Protein AF-A0A6P3RT90-F1 (afdb_monomer)

Secondary structure (DSSP, 8-state):
-PPPPP--------SSSSHHHHHHHHHHHHHHHHHHHHTTEE-S--SGGGEEESSSSTTPPEEE---TT-EE-STT--B---S-S-GGG--HHHHTT--B-THHHHHHHHHHHHHHHHSS-SS--SSHHHHHHHHHHT-----TTTTTTS-HHHHHHHHHHT-SSTTTSPPHHHHHHSHHHHTHHHHS-----HHHHHHHHHHHHHHHHHHHHHHHHHHHHHHHHTTS-------PPP-----------

Foldseek 3Di:
DDDDDDDDDDPDDDWQPQLLVLLVQLLLVLVQLVVCVVQQKAQQADDPVQWDFPDPDPPGGTDGHDSVVMDGHDNQDWDQPAQDYDLLLAALCSLVSHTDGSLSSLSSSLQVSVCSQQVDGQFDDPDSVVSSVCRNVLPGDQDPDSNVQFFPLSVVLSCLSSPRPSVSRDHSVVSCVRCVNVVVVPGGDSGDDPNSVVSNVVNVVVVVVVVVVVVVVVVVVVVVVVPPPDDDDDDDDDDDDDDDDDDDD

Radius of gyration: 28.05 Å; Cα contacts (8 Å, |Δi|>4): 310; chains: 1; bounding box: 58×58×132 Å

Structure (mmCIF, N/CA/C/O backbone):
data_AF-A0A6P3RT90-F1
#
_entry.id   AF-A0A6P3RT90-F1
#
loop_
_atom_site.group_PDB
_atom_site.id
_atom_site.type_symbol
_atom_site.label_atom_id
_atom_site.label_alt_id
_atom_site.label_comp_id
_atom_site.label_asym_id
_atom_site.label_entity_id
_atom_site.label_seq_id
_atom_site.pdbx_PDB_ins_code
_atom_site.Cartn_x
_atom_site.Cartn_y
_atom_site.Cartn_z
_atom_site.occupancy
_atom_site.B_iso_or_equiv
_atom_site.auth_seq_id
_atom_site.auth_comp_id
_atom_site.auth_asym_id
_atom_site.auth_atom_id
_atom_site.pdbx_PDB_model_num
ATOM 1 N N . MET A 1 1 ? -7.397 -11.292 -63.690 1.00 38.41 1 MET A N 1
ATOM 2 C CA . MET A 1 1 ? -7.538 -12.000 -62.400 1.00 38.41 1 MET A CA 1
ATOM 3 C C . MET A 1 1 ? -6.328 -11.662 -61.543 1.00 38.41 1 MET A C 1
ATOM 5 O O . MET A 1 1 ? -5.226 -12.001 -61.959 1.00 38.41 1 MET A O 1
ATOM 9 N N . PRO A 1 2 ? -6.483 -10.921 -60.437 1.00 39.69 2 PRO A N 1
ATOM 10 C CA . PRO A 1 2 ? -5.374 -10.628 -59.534 1.00 39.69 2 PRO A CA 1
ATOM 11 C C . PRO A 1 2 ? -5.112 -11.834 -58.611 1.00 39.69 2 PRO A C 1
ATOM 13 O O . PRO A 1 2 ? -6.062 -12.550 -58.283 1.00 39.69 2 PRO A O 1
ATOM 16 N N . PRO A 1 3 ? -3.863 -12.095 -58.188 1.00 37.62 3 PRO A N 1
ATOM 17 C CA . PRO A 1 3 ? -3.577 -13.184 -57.267 1.00 37.62 3 PRO A CA 1
ATOM 18 C C . PRO A 1 3 ? -3.966 -12.799 -55.833 1.00 37.62 3 PRO A C 1
ATOM 20 O O . PRO A 1 3 ? -3.731 -11.679 -55.380 1.00 37.62 3 PRO A O 1
ATOM 23 N N . SER A 1 4 ? -4.560 -13.760 -55.129 1.00 38.06 4 SER A N 1
ATOM 24 C CA . SER A 1 4 ? -5.001 -13.686 -53.735 1.00 38.06 4 SER A CA 1
ATOM 25 C C . SER A 1 4 ? -3.871 -13.305 -52.760 1.00 38.06 4 SER A C 1
ATOM 27 O O . SER A 1 4 ? -2.721 -13.710 -52.964 1.00 38.06 4 SER A O 1
ATOM 29 N N . PRO A 1 5 ? -4.170 -12.586 -51.660 1.00 37.12 5 PRO A N 1
ATOM 30 C CA . PRO A 1 5 ? -3.170 -12.225 -50.666 1.00 37.12 5 PRO A CA 1
ATOM 31 C C . PRO A 1 5 ? -2.753 -13.461 -49.861 1.00 37.12 5 PRO A C 1
ATOM 33 O O . PRO A 1 5 ? -3.581 -14.172 -49.290 1.00 37.12 5 PRO A O 1
ATOM 36 N N . ARG A 1 6 ? -1.443 -13.721 -49.824 1.00 33.84 6 ARG A N 1
ATOM 37 C CA . ARG A 1 6 ? -0.834 -14.752 -48.979 1.00 33.84 6 ARG A CA 1
ATOM 38 C C . ARG A 1 6 ? -1.048 -14.384 -47.512 1.00 33.84 6 ARG A C 1
ATOM 40 O O . ARG A 1 6 ? -0.815 -13.242 -47.125 1.00 33.84 6 ARG A O 1
ATOM 47 N N . CYS A 1 7 ? -1.453 -15.368 -46.712 1.00 29.86 7 CYS A N 1
ATOM 48 C CA . CYS A 1 7 ? -1.458 -15.301 -45.256 1.00 29.86 7 CYS A CA 1
ATOM 49 C C . CYS A 1 7 ? -0.125 -14.748 -44.736 1.00 29.86 7 CYS A C 1
ATOM 51 O O . CYS A 1 7 ? 0.913 -15.399 -44.867 1.00 29.86 7 CYS A O 1
ATOM 53 N N . CYS A 1 8 ? -0.166 -13.577 -44.102 1.00 31.81 8 CYS A N 1
ATOM 54 C CA . CYS A 1 8 ? 0.903 -13.138 -43.220 1.00 31.81 8 CYS A CA 1
ATOM 55 C C . CYS A 1 8 ? 1.004 -14.120 -42.047 1.00 31.81 8 CYS A C 1
ATOM 57 O O . CYS A 1 8 ? 0.025 -14.407 -41.355 1.00 31.81 8 CYS A O 1
ATOM 59 N N . THR A 1 9 ? 2.201 -14.655 -41.851 1.00 31.80 9 THR A N 1
ATOM 60 C CA . THR A 1 9 ? 2.587 -15.470 -40.703 1.00 31.80 9 THR A CA 1
ATOM 61 C C . THR A 1 9 ? 2.505 -14.651 -39.405 1.00 31.80 9 THR A C 1
ATOM 63 O O . THR A 1 9 ? 2.760 -13.445 -39.419 1.00 31.80 9 THR A O 1
ATOM 66 N N . PRO A 1 10 ? 2.174 -15.262 -38.250 1.00 35.94 10 PRO A N 1
ATOM 67 C CA . PRO A 1 10 ? 2.141 -14.550 -36.979 1.00 35.94 10 PRO A CA 1
ATOM 68 C C . PRO A 1 10 ? 3.566 -14.389 -36.435 1.00 35.94 10 PRO A C 1
ATOM 70 O O . PRO A 1 10 ? 4.057 -15.209 -35.657 1.00 35.94 10 PRO A O 1
ATOM 73 N N . THR A 1 11 ? 4.250 -13.318 -36.829 1.00 34.12 11 THR A N 1
ATOM 74 C CA . THR A 1 11 ? 5.527 -12.927 -36.226 1.00 34.12 11 THR A CA 1
ATOM 75 C C . THR A 1 11 ? 5.300 -12.289 -34.851 1.00 34.12 11 THR A C 1
ATOM 77 O O . THR A 1 11 ? 4.917 -11.132 -34.730 1.00 34.12 11 THR A O 1
ATOM 80 N N . GLY A 1 12 ? 5.561 -13.063 -33.796 1.00 33.44 12 GLY A N 1
ATOM 81 C CA . GLY A 1 12 ? 6.418 -12.619 -32.688 1.00 33.44 12 GLY A CA 1
ATOM 82 C C . GLY A 1 12 ? 6.048 -11.355 -31.901 1.00 33.44 12 GLY A C 1
ATOM 83 O O . GLY A 1 12 ? 6.907 -10.505 -31.701 1.00 33.44 12 GLY A O 1
ATOM 84 N N . HIS A 1 13 ? 4.831 -11.233 -31.367 1.00 33.78 13 HIS A N 1
ATOM 85 C CA . HIS A 1 13 ? 4.520 -10.248 -30.314 1.00 33.78 13 HIS A CA 1
ATOM 86 C C . HIS A 1 13 ? 4.124 -10.967 -29.017 1.00 33.78 13 HIS A C 1
ATOM 88 O O . HIS A 1 13 ? 2.944 -11.131 -28.717 1.00 33.78 13 HIS A O 1
ATOM 94 N N . ARG A 1 14 ? 5.103 -11.468 -28.248 1.00 40.56 14 ARG A N 1
ATOM 95 C CA . ARG A 1 14 ? 4.843 -12.168 -26.967 1.00 40.56 14 ARG A CA 1
ATOM 96 C C . ARG A 1 14 ? 5.449 -11.528 -25.716 1.00 40.56 14 ARG A C 1
ATOM 98 O O . ARG A 1 14 ? 5.284 -12.094 -24.642 1.00 40.56 14 ARG A O 1
ATOM 105 N N . THR A 1 15 ? 6.068 -10.353 -25.789 1.00 37.72 15 THR A N 1
ATOM 106 C CA . THR A 1 15 ? 6.862 -9.840 -24.652 1.00 37.72 15 THR A CA 1
ATOM 107 C C . THR A 1 15 ? 6.411 -8.509 -24.044 1.00 37.72 15 THR A C 1
ATOM 109 O O . THR A 1 15 ? 6.906 -8.162 -22.980 1.00 37.72 15 THR A O 1
ATOM 112 N N . ASN A 1 16 ? 5.420 -7.804 -24.602 1.00 38.59 16 ASN A N 1
ATOM 113 C CA . ASN A 1 16 ? 5.170 -6.395 -24.227 1.00 38.59 16 ASN A CA 1
ATOM 114 C C . ASN A 1 16 ? 4.010 -6.152 -23.228 1.00 38.59 16 ASN A C 1
ATOM 116 O O . ASN A 1 16 ? 3.598 -5.015 -23.031 1.00 38.59 16 ASN A O 1
ATOM 120 N N . ALA A 1 17 ? 3.435 -7.187 -22.600 1.00 45.53 17 ALA A N 1
ATOM 121 C CA . ALA A 1 17 ? 2.094 -7.085 -21.991 1.00 45.53 17 ALA A CA 1
ATOM 122 C C . ALA A 1 17 ? 2.011 -7.014 -20.448 1.00 45.53 17 ALA A C 1
ATOM 124 O O . ALA A 1 17 ? 0.902 -6.982 -19.917 1.00 45.53 17 ALA A O 1
ATOM 125 N N . ARG A 1 18 ? 3.120 -7.047 -19.690 1.00 51.25 18 ARG A N 1
ATOM 126 C CA . ARG A 1 18 ? 3.047 -7.308 -18.230 1.00 51.25 18 ARG A CA 1
ATOM 127 C C . ARG A 1 18 ? 3.318 -6.122 -17.303 1.00 51.25 18 ARG A C 1
ATOM 129 O O . ARG A 1 18 ? 2.611 -6.008 -16.312 1.00 51.25 18 ARG A O 1
ATOM 136 N N . ALA A 1 19 ? 4.218 -5.190 -17.609 1.00 46.34 19 ALA A N 1
ATOM 137 C CA . ALA A 1 19 ? 4.403 -4.013 -16.746 1.00 46.34 19 ALA A CA 1
ATOM 138 C C . ALA A 1 19 ? 3.241 -2.991 -16.852 1.00 46.34 19 ALA A C 1
ATOM 140 O O . ALA A 1 19 ? 2.854 -2.394 -15.846 1.00 46.34 19 ALA A O 1
ATOM 141 N N . VAL A 1 20 ? 2.559 -2.932 -18.006 1.00 55.38 20 VAL A N 1
ATOM 142 C CA . VAL A 1 20 ? 1.250 -2.261 -18.185 1.00 55.38 20 VAL A CA 1
ATOM 143 C C . VAL A 1 20 ? 0.177 -2.839 -17.243 1.00 55.38 20 VAL A C 1
ATOM 145 O O . VAL A 1 20 ? -0.724 -2.124 -16.805 1.00 55.38 20 VAL A O 1
ATOM 148 N N . CYS A 1 21 ? 0.299 -4.117 -16.867 1.00 72.50 21 CYS A N 1
ATOM 149 C CA . CYS A 1 21 ? -0.644 -4.794 -15.979 1.00 72.50 21 CYS A CA 1
ATOM 150 C C . CYS A 1 21 ? -0.553 -4.288 -14.530 1.00 72.50 21 CYS A C 1
ATOM 152 O O . CYS A 1 21 ? -1.579 -4.192 -13.868 1.00 72.50 21 CYS A O 1
ATOM 154 N N . HIS A 1 22 ? 0.634 -3.917 -14.029 1.00 83.44 22 HIS A N 1
ATOM 155 C CA . HIS A 1 22 ? 0.789 -3.470 -12.635 1.00 83.44 22 HIS A CA 1
ATOM 156 C C . HIS A 1 22 ? 0.174 -2.086 -12.402 1.00 83.44 22 HIS A C 1
ATOM 158 O O . HIS A 1 22 ? -0.591 -1.915 -11.455 1.00 83.44 22 HIS A O 1
ATOM 164 N N . SER A 1 23 ? 0.446 -1.127 -13.299 1.00 87.50 23 SER A N 1
ATOM 165 C CA . SER A 1 23 ? -0.196 0.198 -13.271 1.00 87.50 23 SER A CA 1
ATOM 166 C C . SER A 1 23 ? -1.718 0.068 -13.415 1.00 87.50 23 SER A C 1
ATOM 168 O O . SER A 1 23 ? -2.469 0.708 -12.683 1.00 87.50 23 SER A O 1
ATOM 170 N N . HIS A 1 24 ? -2.195 -0.820 -14.296 1.00 87.44 24 HIS A N 1
ATOM 171 C CA . HIS A 1 24 ? -3.629 -1.073 -14.446 1.00 87.44 24 HIS A CA 1
ATOM 172 C C . HIS A 1 24 ? -4.268 -1.721 -13.214 1.00 87.44 24 HIS A C 1
ATOM 174 O O . HIS A 1 24 ? -5.366 -1.332 -12.826 1.00 87.44 24 HIS A O 1
ATOM 180 N N . CYS A 1 25 ? -3.578 -2.670 -12.585 1.00 90.38 25 CYS A N 1
ATOM 181 C CA . CYS A 1 25 ? -4.031 -3.318 -11.360 1.00 90.38 25 CYS A CA 1
ATOM 182 C C . CYS A 1 25 ? -4.159 -2.302 -10.220 1.00 90.38 25 CYS A C 1
ATOM 184 O O . CYS A 1 25 ? -5.227 -2.200 -9.622 1.00 90.38 25 CYS A O 1
ATOM 186 N N . ILE A 1 26 ? -3.118 -1.494 -9.962 1.00 94.56 26 ILE A N 1
ATOM 187 C CA . ILE A 1 26 ? -3.180 -0.504 -8.878 1.00 94.56 26 ILE A CA 1
ATOM 188 C C . ILE A 1 26 ? -4.237 0.567 -9.141 1.00 94.56 26 ILE A C 1
ATOM 190 O O . ILE A 1 26 ? -4.878 1.012 -8.200 1.00 94.56 26 ILE A O 1
ATOM 194 N N . GLN A 1 27 ? -4.464 0.944 -10.404 1.00 94.75 27 GLN A N 1
ATOM 195 C CA . GLN A 1 27 ? -5.528 1.880 -10.758 1.00 94.75 27 GLN A CA 1
ATOM 196 C C . GLN A 1 27 ? -6.895 1.351 -10.309 1.00 94.75 27 GLN A C 1
ATOM 198 O O . GLN A 1 27 ? -7.611 2.056 -9.609 1.00 94.75 27 GLN A O 1
ATOM 203 N N . GLN A 1 28 ? -7.228 0.100 -10.644 1.00 94.56 28 GLN A N 1
ATOM 204 C CA . GLN A 1 28 ? -8.510 -0.501 -10.258 1.00 94.56 28 GLN A CA 1
ATOM 205 C C . GLN A 1 28 ? -8.651 -0.636 -8.735 1.00 94.56 28 GLN A C 1
ATOM 207 O O . GLN A 1 28 ? -9.729 -0.422 -8.185 1.00 94.56 28 GLN A O 1
ATOM 212 N N . ILE A 1 29 ? -7.553 -0.954 -8.039 1.00 96.44 29 ILE A N 1
ATOM 213 C CA . ILE A 1 29 ? -7.526 -0.994 -6.570 1.00 96.44 29 ILE A CA 1
ATOM 214 C C . ILE A 1 29 ? -7.811 0.402 -6.001 1.00 96.44 29 ILE A C 1
ATOM 216 O O . ILE A 1 29 ? -8.671 0.546 -5.138 1.00 96.44 29 ILE A O 1
ATOM 220 N N . LEU A 1 30 ? -7.131 1.436 -6.500 1.00 98.06 30 LEU A N 1
ATOM 221 C CA . LEU A 1 30 ? -7.315 2.817 -6.053 1.00 98.06 30 LEU A CA 1
ATOM 222 C C . LEU A 1 30 ? -8.711 3.360 -6.379 1.00 98.06 30 LEU A C 1
ATOM 224 O O . LEU A 1 30 ? -9.254 4.104 -5.572 1.00 98.06 30 LEU A O 1
ATOM 228 N N . GLU A 1 31 ? -9.310 2.976 -7.508 1.00 97.62 31 GLU A N 1
ATOM 229 C CA . GLU A 1 31 ? -10.700 3.307 -7.855 1.00 97.62 31 GLU A CA 1
ATOM 230 C C . GLU A 1 31 ? -11.684 2.693 -6.847 1.00 97.62 31 GLU A C 1
ATOM 232 O O . GLU A 1 31 ? -12.562 3.393 -6.339 1.00 97.62 31 GLU A O 1
ATOM 237 N N . ALA A 1 32 ? -11.501 1.417 -6.488 1.00 97.19 32 ALA A N 1
ATOM 238 C CA . ALA A 1 32 ? -12.319 0.759 -5.470 1.00 97.19 32 ALA A CA 1
ATOM 239 C C . ALA A 1 32 ? -12.144 1.402 -4.083 1.00 97.19 32 ALA A C 1
ATOM 241 O O . ALA A 1 32 ? -13.129 1.656 -3.389 1.00 97.19 32 ALA A O 1
ATOM 242 N N . VAL A 1 33 ? -10.905 1.711 -3.689 1.00 98.19 33 VAL A N 1
ATOM 243 C CA . VAL A 1 33 ? -10.602 2.375 -2.411 1.00 98.19 33 VAL A CA 1
ATOM 244 C C . VAL A 1 33 ? -11.169 3.792 -2.375 1.00 98.19 33 VAL A C 1
ATOM 246 O O . VAL A 1 33 ? -11.784 4.171 -1.382 1.00 98.19 33 VAL A O 1
ATOM 249 N N . LEU A 1 34 ? -11.039 4.558 -3.462 1.00 98.31 34 LEU A N 1
ATOM 250 C CA . LEU A 1 34 ? -11.626 5.892 -3.570 1.00 98.31 34 LEU A CA 1
ATOM 251 C C . LEU A 1 34 ? -13.143 5.838 -3.384 1.00 98.31 34 LEU A C 1
ATOM 253 O O . LEU A 1 34 ? -13.688 6.652 -2.643 1.00 98.31 34 LEU A O 1
ATOM 257 N N . HIS A 1 35 ? -13.815 4.876 -4.020 1.00 97.94 35 HIS A N 1
ATOM 258 C CA . HIS A 1 35 ? -15.252 4.696 -3.851 1.00 97.94 35 HIS A CA 1
ATOM 259 C C . HIS A 1 35 ? -15.618 4.398 -2.389 1.00 97.94 35 HIS A C 1
ATOM 261 O O . HIS A 1 35 ? -16.515 5.039 -1.846 1.00 97.94 35 HIS A O 1
ATOM 267 N N . CYS A 1 36 ? -14.878 3.505 -1.719 1.00 97.94 36 CYS A N 1
ATOM 268 C CA . CYS A 1 36 ? -15.070 3.240 -0.288 1.00 97.94 36 CYS A CA 1
ATOM 269 C C . CYS A 1 36 ? -14.922 4.530 0.533 1.00 97.94 36 CYS A C 1
ATOM 271 O O . CYS A 1 36 ? -15.805 4.881 1.311 1.00 97.94 36 CYS A O 1
ATOM 273 N N . HIS A 1 37 ? -13.851 5.291 0.296 1.00 98.31 37 HIS A N 1
ATOM 274 C CA . HIS A 1 37 ? -13.557 6.536 1.011 1.00 98.31 37 HIS A CA 1
ATOM 275 C C . HIS A 1 37 ? -14.617 7.620 0.788 1.00 98.31 37 HIS A C 1
ATOM 277 O O . HIS A 1 37 ? -14.909 8.379 1.714 1.00 98.31 37 HIS A O 1
ATOM 283 N N . GLN A 1 38 ? -15.208 7.691 -0.407 1.00 97.62 38 GLN A N 1
ATOM 284 C CA . GLN A 1 38 ? -16.325 8.590 -0.720 1.00 97.62 38 GLN A CA 1
ATOM 285 C C . GLN A 1 38 ? -17.611 8.195 0.008 1.00 97.62 38 GLN A C 1
ATOM 287 O O . GLN A 1 38 ? -18.373 9.071 0.403 1.00 97.62 38 GLN A O 1
ATOM 292 N N . MET A 1 39 ? -17.831 6.897 0.220 1.00 97.56 39 MET A N 1
ATOM 293 C CA . MET A 1 39 ? -18.956 6.368 0.999 1.00 97.56 39 MET A CA 1
ATOM 294 C C . MET A 1 39 ? -18.694 6.374 2.512 1.00 97.56 39 MET A C 1
ATOM 296 O O . MET A 1 39 ? -19.491 5.835 3.271 1.00 97.56 39 MET A O 1
ATOM 300 N N . GLY A 1 40 ? -17.584 6.966 2.967 1.00 97.38 40 GLY A N 1
ATOM 301 C CA . GLY A 1 40 ? -17.226 6.988 4.384 1.00 97.38 40 GLY A CA 1
ATOM 302 C C . GLY A 1 40 ? -16.807 5.621 4.924 1.00 97.38 40 GLY A C 1
ATOM 303 O O . GLY A 1 40 ? -16.890 5.399 6.121 1.00 97.38 40 GLY A O 1
ATOM 304 N N . VAL A 1 41 ? -16.346 4.701 4.076 1.00 98.06 41 VAL A N 1
ATOM 305 C CA . VAL A 1 41 ? -15.891 3.363 4.475 1.00 98.06 41 VAL A CA 1
ATOM 306 C C . VAL A 1 41 ? -14.368 3.284 4.423 1.00 98.06 41 VAL A C 1
ATOM 308 O O . VAL A 1 41 ? -13.756 3.641 3.416 1.00 98.06 41 VAL A O 1
ATOM 311 N N . VAL A 1 42 ? -13.753 2.771 5.490 1.00 98.19 42 VAL A N 1
ATOM 312 C 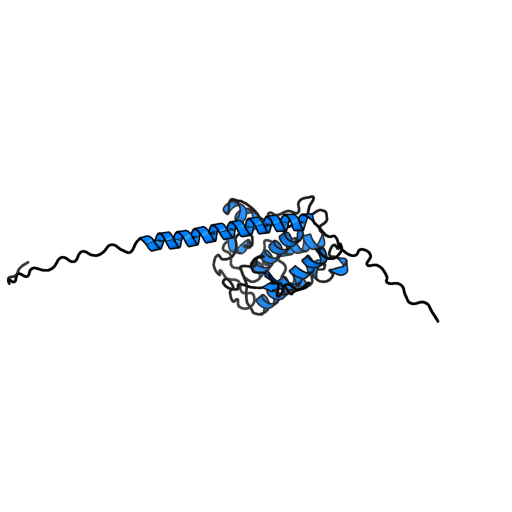CA . VAL A 1 42 ? -12.319 2.435 5.549 1.00 98.19 42 VAL A CA 1
ATOM 313 C C . VAL A 1 42 ? -12.181 0.920 5.642 1.00 98.19 42 VAL A C 1
ATOM 315 O O . VAL A 1 42 ? -12.762 0.308 6.537 1.00 98.19 42 VAL A O 1
ATOM 318 N N . HIS A 1 43 ? -11.418 0.307 4.736 1.00 98.38 43 HIS A N 1
ATOM 319 C CA . HIS A 1 43 ? -11.356 -1.152 4.607 1.00 98.38 43 HIS A CA 1
ATOM 320 C C . HIS A 1 43 ? -10.529 -1.816 5.720 1.00 98.38 43 HIS A C 1
ATOM 322 O O . HIS A 1 43 ? -10.911 -2.862 6.242 1.00 98.38 43 HIS A O 1
ATOM 328 N N . ARG A 1 44 ? -9.389 -1.219 6.095 1.00 97.81 44 ARG A N 1
ATOM 329 C CA . ARG A 1 44 ? -8.457 -1.649 7.165 1.00 97.81 44 ARG A CA 1
ATOM 330 C C . ARG A 1 44 ? -7.737 -2.990 6.979 1.00 97.81 44 ARG A C 1
ATOM 332 O O . ARG A 1 44 ? -6.771 -3.248 7.692 1.00 97.81 44 ARG A O 1
ATOM 339 N N . ASP A 1 45 ? -8.145 -3.828 6.029 1.00 96.88 45 ASP A N 1
ATOM 340 C CA . ASP A 1 45 ? -7.458 -5.099 5.731 1.00 96.88 45 ASP A CA 1
ATOM 341 C C . ASP A 1 45 ? -7.181 -5.305 4.234 1.00 96.88 45 ASP A C 1
ATOM 343 O O . ASP A 1 45 ? -7.476 -6.346 3.648 1.00 96.88 45 ASP A O 1
ATOM 347 N N . LEU A 1 46 ? -6.649 -4.272 3.576 1.00 96.75 46 LEU A N 1
ATOM 348 C CA . LEU A 1 46 ? -6.204 -4.375 2.186 1.00 96.75 46 LEU A CA 1
ATOM 349 C C . LEU A 1 46 ? -4.943 -5.236 2.079 1.00 96.75 46 LEU A C 1
ATOM 351 O O . LEU A 1 46 ? -3.906 -4.937 2.668 1.00 96.75 46 LEU A O 1
ATOM 355 N N . LYS A 1 47 ? -5.043 -6.304 1.287 1.00 92.62 47 LYS A N 1
ATOM 356 C CA . LYS A 1 47 ? -3.973 -7.274 1.028 1.00 92.62 47 LYS A CA 1
ATOM 357 C C . LYS A 1 47 ? -4.291 -8.095 -0.228 1.00 92.62 47 LYS A C 1
ATOM 359 O O . LYS A 1 47 ? -5.453 -8.139 -0.634 1.00 92.62 47 LYS A O 1
ATOM 364 N N . PRO A 1 48 ? -3.311 -8.784 -0.842 1.00 88.62 48 PRO A N 1
ATOM 365 C CA . PRO A 1 48 ? -3.526 -9.575 -2.055 1.00 88.62 48 PRO A CA 1
ATOM 366 C C . PRO A 1 48 ? -4.631 -10.639 -1.957 1.00 88.62 48 PRO A C 1
ATOM 368 O O . PRO A 1 48 ? -5.234 -10.969 -2.971 1.00 88.62 48 PRO A O 1
ATOM 371 N N . GLU A 1 49 ? -4.912 -11.184 -0.770 1.00 85.75 49 GLU A N 1
ATOM 372 C CA . GLU A 1 49 ? -6.029 -12.112 -0.525 1.00 85.75 49 GLU A CA 1
ATOM 373 C C . GLU A 1 49 ? -7.393 -11.509 -0.864 1.00 85.75 49 GLU A C 1
ATOM 375 O O . GLU A 1 49 ? -8.269 -12.214 -1.358 1.00 85.75 49 GLU A O 1
ATOM 380 N N . ASN A 1 50 ? -7.539 -10.211 -0.611 1.00 90.94 50 ASN A N 1
ATOM 381 C CA . ASN A 1 50 ? -8.794 -9.478 -0.703 1.00 90.94 50 ASN A CA 1
ATOM 382 C C . ASN A 1 50 ? -8.955 -8.806 -2.079 1.00 90.94 50 ASN A C 1
ATOM 384 O O . ASN A 1 50 ? -9.883 -8.034 -2.299 1.00 90.94 50 ASN A O 1
ATOM 388 N N . LEU A 1 51 ? -8.060 -9.119 -3.024 1.00 89.12 51 LEU A N 1
ATOM 389 C CA . LEU A 1 51 ? -8.072 -8.637 -4.402 1.00 89.12 51 LEU A CA 1
ATOM 390 C C . LEU A 1 51 ? -8.364 -9.801 -5.350 1.00 89.12 51 LEU A C 1
ATOM 392 O O . LEU A 1 51 ? -7.485 -10.591 -5.701 1.00 89.12 51 LEU A O 1
ATOM 396 N N . LEU A 1 52 ? -9.620 -9.914 -5.770 1.00 87.00 52 LEU A N 1
ATOM 397 C CA . LEU A 1 52 ? -10.100 -11.008 -6.609 1.00 87.00 52 LEU A CA 1
ATOM 398 C C . LEU A 1 52 ? -10.204 -10.577 -8.069 1.00 87.00 52 LEU A C 1
ATOM 400 O O . LEU A 1 52 ? -10.523 -9.433 -8.368 1.00 87.00 52 LEU A O 1
ATOM 404 N N . LEU A 1 53 ? -9.997 -11.505 -9.001 1.00 84.81 53 LEU A N 1
ATOM 405 C CA . LEU A 1 53 ? -10.325 -11.272 -10.407 1.00 84.81 53 LEU A CA 1
ATOM 406 C C . LEU A 1 53 ? -11.772 -11.691 -10.664 1.00 84.81 53 LEU A C 1
ATOM 408 O O . LEU A 1 53 ? -12.169 -12.803 -10.320 1.00 84.81 53 LEU A O 1
ATOM 412 N N . ALA A 1 54 ? -12.549 -10.822 -11.312 1.00 82.50 54 ALA A N 1
ATOM 413 C CA . ALA A 1 54 ? -13.967 -11.050 -11.592 1.00 82.50 54 ALA A CA 1
ATOM 414 C C . ALA A 1 54 ? -14.233 -12.293 -12.461 1.00 82.50 54 ALA A C 1
ATOM 416 O O . ALA A 1 54 ? -15.336 -12.833 -12.455 1.00 82.50 54 ALA A O 1
ATOM 417 N N . SER A 1 55 ? -13.244 -12.737 -13.239 1.00 83.94 55 SER A N 1
ATOM 418 C CA . SER A 1 55 ? -13.323 -13.949 -14.052 1.00 83.94 55 SER A CA 1
ATOM 419 C C . SER A 1 55 ? -11.928 -14.487 -14.387 1.00 83.94 55 SER A C 1
ATOM 421 O O . SER A 1 55 ? -10.911 -13.866 -14.081 1.00 83.94 55 SER A O 1
ATOM 423 N N . LYS A 1 56 ? -11.877 -15.643 -15.062 1.00 81.75 56 LYS A N 1
ATOM 424 C CA . LYS A 1 56 ? -10.638 -16.219 -15.619 1.00 81.75 56 LYS A CA 1
ATOM 425 C C . LYS A 1 56 ? -10.228 -15.589 -16.961 1.00 81.75 56 LYS A C 1
ATOM 427 O O . LYS A 1 56 ? -9.202 -15.973 -17.522 1.00 81.75 56 LYS A O 1
ATOM 432 N N . CYS A 1 57 ? -11.028 -14.669 -17.502 1.00 77.88 57 CYS A N 1
ATOM 433 C CA . CYS A 1 57 ? -10.762 -14.041 -18.791 1.00 77.88 57 CYS A CA 1
ATOM 434 C C . CYS A 1 57 ? -9.554 -13.098 -18.710 1.00 77.88 57 CYS A C 1
ATOM 436 O O . CYS A 1 57 ? -9.285 -12.476 -17.680 1.00 77.88 57 CYS A O 1
ATOM 438 N N . LYS A 1 58 ? -8.824 -12.958 -19.823 1.00 75.19 58 LYS A N 1
ATOM 439 C CA . LYS A 1 58 ? -7.767 -11.943 -19.930 1.00 75.19 58 LYS A CA 1
ATOM 440 C C . LYS A 1 58 ? -8.391 -10.554 -19.771 1.00 75.19 58 LYS A C 1
ATOM 442 O O . LYS A 1 58 ? -9.385 -10.264 -20.424 1.00 75.19 58 LYS A O 1
ATOM 447 N N . GLY A 1 59 ? -7.794 -9.720 -18.922 1.00 72.81 59 GLY A N 1
ATOM 448 C CA . GLY A 1 59 ? -8.310 -8.378 -18.635 1.00 72.81 59 GLY A CA 1
ATOM 449 C C . GLY A 1 59 ? -9.504 -8.349 -17.676 1.00 72.81 59 GLY A C 1
ATOM 450 O O . GLY A 1 59 ? -10.212 -7.351 -17.636 1.00 72.81 59 GLY A O 1
ATOM 451 N N . ALA A 1 60 ? -9.754 -9.424 -16.919 1.00 81.38 60 ALA A N 1
ATOM 452 C CA . ALA A 1 60 ? -10.771 -9.410 -15.873 1.00 81.38 60 ALA A CA 1
ATOM 453 C C . ALA A 1 60 ? -10.517 -8.284 -14.857 1.00 81.38 60 ALA A C 1
ATOM 455 O O . ALA A 1 60 ? -9.379 -8.068 -14.435 1.00 81.38 60 ALA A O 1
ATOM 456 N N . ALA A 1 61 ? -11.592 -7.611 -14.447 1.00 84.88 61 ALA A N 1
ATOM 457 C CA . ALA A 1 61 ? -11.523 -6.556 -13.446 1.00 84.88 61 ALA A CA 1
ATOM 458 C C . ALA A 1 61 ? -11.088 -7.103 -12.076 1.00 84.88 61 ALA A C 1
ATOM 460 O O . ALA A 1 61 ? -11.491 -8.203 -11.682 1.00 84.88 61 ALA A O 1
ATOM 461 N N . VAL A 1 62 ? -10.301 -6.314 -11.350 1.00 88.94 62 VAL A N 1
ATOM 462 C CA . VAL A 1 62 ? -9.974 -6.512 -9.940 1.00 88.94 62 VAL A CA 1
ATOM 463 C C . VAL A 1 62 ? -11.174 -6.074 -9.107 1.00 88.94 62 VAL A C 1
ATOM 465 O O . VAL A 1 62 ? -11.736 -5.002 -9.314 1.00 88.94 62 VAL A O 1
ATOM 468 N N . LYS A 1 63 ? -11.578 -6.916 -8.161 1.00 87.56 63 LYS A N 1
ATOM 469 C CA . LYS A 1 63 ? -12.648 -6.657 -7.205 1.00 87.56 63 LYS A CA 1
ATOM 470 C C . LYS A 1 63 ? -12.099 -6.749 -5.795 1.00 87.56 63 LYS A C 1
ATOM 472 O O . LYS A 1 63 ? -11.474 -7.746 -5.437 1.00 87.56 63 LYS A O 1
ATOM 477 N N . LEU A 1 64 ? -12.373 -5.712 -5.014 1.00 92.06 64 LEU A N 1
ATOM 478 C CA . LEU A 1 64 ? -12.128 -5.714 -3.583 1.00 92.06 64 LEU A CA 1
ATOM 479 C C . LEU A 1 64 ? -13.154 -6.621 -2.890 1.00 92.06 64 LEU A C 1
ATOM 481 O O . LEU A 1 64 ? -14.339 -6.597 -3.231 1.00 92.06 64 LEU A O 1
ATOM 485 N N . ALA A 1 65 ? -12.689 -7.439 -1.956 1.00 92.31 65 ALA A N 1
ATOM 486 C CA . ALA A 1 65 ? -13.489 -8.384 -1.190 1.00 92.31 65 ALA A CA 1
ATOM 487 C C . ALA A 1 65 ? -13.140 -8.309 0.303 1.00 92.31 65 ALA A C 1
ATOM 489 O O . ALA A 1 65 ? -12.116 -7.749 0.667 1.00 92.31 65 ALA A O 1
ATOM 490 N N . ASP A 1 66 ? -13.977 -8.940 1.130 1.00 92.62 66 ASP A N 1
ATOM 491 C CA . ASP A 1 66 ? -13.795 -9.088 2.581 1.00 92.62 66 ASP A CA 1
ATOM 492 C C . ASP A 1 66 ? -13.725 -7.769 3.376 1.00 92.62 66 ASP A C 1
ATOM 494 O O . ASP A 1 66 ? -12.684 -7.333 3.861 1.00 92.62 66 ASP A O 1
ATOM 498 N N . PHE A 1 67 ? -14.903 -7.180 3.581 1.00 95.62 67 PHE A N 1
ATOM 499 C CA . PHE A 1 67 ? -15.112 -5.997 4.418 1.00 95.62 67 PHE A CA 1
ATOM 500 C C . PHE A 1 67 ? -15.325 -6.354 5.903 1.00 95.62 67 PHE A C 1
ATOM 502 O O . PHE A 1 67 ? -15.837 -5.533 6.659 1.00 95.62 67 PHE A O 1
ATOM 509 N N . GLY A 1 68 ? -14.950 -7.560 6.356 1.00 94.44 68 GLY A N 1
ATOM 510 C CA . GLY A 1 68 ? -15.201 -8.015 7.733 1.00 94.44 68 GLY A CA 1
ATOM 511 C C . GLY A 1 68 ? -14.513 -7.175 8.816 1.00 94.44 68 GLY A C 1
ATOM 512 O O . GLY A 1 68 ? -14.934 -7.186 9.971 1.00 94.44 68 GLY A O 1
ATOM 513 N N . LEU A 1 69 ? -13.472 -6.424 8.443 1.00 93.94 69 LEU A N 1
ATOM 514 C CA . LEU A 1 69 ? -12.781 -5.468 9.310 1.00 93.94 69 LEU A CA 1
ATOM 515 C C . LEU A 1 69 ? -13.066 -4.005 8.949 1.00 93.94 69 LEU A C 1
ATOM 517 O O . LEU A 1 69 ? -12.488 -3.119 9.580 1.00 93.94 69 LEU A O 1
ATOM 521 N N . ALA A 1 70 ? -13.936 -3.729 7.979 1.00 96.62 70 ALA A N 1
ATOM 522 C CA . ALA A 1 70 ? -14.228 -2.366 7.561 1.00 96.62 70 ALA A CA 1
ATOM 523 C C . ALA A 1 70 ? -14.972 -1.577 8.650 1.00 96.62 70 ALA A C 1
ATOM 525 O O . ALA A 1 70 ? -15.614 -2.145 9.534 1.00 96.62 70 ALA A O 1
ATOM 526 N N . ILE A 1 71 ? -14.859 -0.252 8.592 1.00 97.06 71 ILE A N 1
ATOM 527 C CA . ILE A 1 71 ? -15.558 0.680 9.485 1.00 97.06 71 ILE A CA 1
ATOM 528 C C . ILE A 1 71 ? -16.160 1.829 8.695 1.00 97.06 71 ILE A C 1
ATOM 530 O O . ILE A 1 71 ? -15.656 2.191 7.630 1.00 97.06 71 ILE A O 1
ATOM 534 N N . GLU A 1 72 ? -17.184 2.438 9.277 1.00 97.12 72 GLU A N 1
ATOM 535 C CA . GLU A 1 72 ? -17.743 3.700 8.815 1.00 97.12 72 GLU A CA 1
ATOM 536 C C . GLU A 1 72 ? -17.092 4.873 9.556 1.00 97.12 72 GLU A C 1
ATOM 538 O O . GLU A 1 72 ? -16.860 4.827 10.766 1.00 97.12 72 GLU A O 1
ATOM 543 N N . VAL A 1 73 ? -16.795 5.937 8.817 1.00 95.44 73 VAL A N 1
ATOM 544 C CA . VAL A 1 73 ? -16.230 7.190 9.312 1.00 95.44 73 VAL A CA 1
ATOM 545 C C . VAL A 1 73 ? -17.036 8.361 8.759 1.00 95.44 73 VAL A C 1
ATOM 547 O O . VAL A 1 73 ? -17.422 8.375 7.590 1.00 95.44 73 VAL A O 1
ATOM 550 N N . GLN A 1 74 ? -17.286 9.371 9.592 1.00 92.50 74 GLN A N 1
ATOM 551 C CA . GLN A 1 74 ? -17.979 10.584 9.162 1.00 92.50 74 GLN A CA 1
ATOM 552 C C . GLN A 1 74 ? -16.978 11.589 8.590 1.00 92.50 74 GLN A C 1
ATOM 554 O O . GLN A 1 74 ? -16.069 12.043 9.285 1.00 92.50 74 GLN A O 1
ATOM 559 N N . GLY A 1 75 ? -17.141 11.949 7.314 1.00 90.50 75 GLY A N 1
ATOM 560 C CA . GLY A 1 75 ? -16.242 12.888 6.641 1.00 90.50 75 GLY A CA 1
ATOM 561 C C . GLY A 1 75 ? -14.784 12.421 6.705 1.00 90.50 75 GLY A C 1
ATOM 562 O O . GLY A 1 75 ? -14.478 11.297 6.307 1.00 90.50 75 GLY A O 1
ATOM 563 N N . ASP A 1 76 ? -13.902 13.285 7.208 1.00 89.50 76 ASP A N 1
ATOM 564 C CA . ASP A 1 76 ? -12.475 12.997 7.422 1.00 89.50 76 ASP A CA 1
ATOM 565 C C . ASP A 1 76 ? -12.119 12.836 8.909 1.00 89.50 76 ASP A C 1
ATOM 567 O O . ASP A 1 76 ? -10.955 12.948 9.300 1.00 89.50 76 ASP A O 1
ATOM 571 N N . GLN A 1 77 ? -13.122 12.570 9.752 1.00 88.25 77 GLN A N 1
ATOM 572 C CA . GLN A 1 77 ? -12.915 12.358 11.177 1.00 88.25 77 GLN A CA 1
ATOM 573 C C . GLN A 1 77 ? -12.007 11.147 11.419 1.00 88.25 77 GLN A C 1
ATOM 575 O O . GLN A 1 77 ? -12.189 10.072 10.843 1.00 88.25 77 GLN A O 1
ATOM 580 N N . GLN A 1 78 ? -11.035 11.330 12.311 1.00 92.31 78 GLN A N 1
ATOM 581 C CA . GLN A 1 78 ? -10.154 10.269 12.782 1.00 92.31 78 GLN A CA 1
ATOM 582 C C . GLN A 1 78 ? -10.519 9.905 14.216 1.00 92.31 78 GLN A C 1
ATOM 584 O O . GLN A 1 78 ? -10.787 10.779 15.042 1.00 92.31 78 GLN A O 1
ATOM 589 N N . ALA A 1 79 ? -10.508 8.612 14.515 1.00 94.25 79 ALA A N 1
ATOM 590 C CA . ALA A 1 79 ? -10.713 8.102 15.862 1.00 94.25 79 ALA A CA 1
ATOM 591 C C . ALA A 1 79 ? -9.891 6.829 16.075 1.00 94.25 79 ALA A C 1
ATOM 593 O O . ALA A 1 79 ? -9.293 6.276 15.148 1.00 94.25 79 ALA A O 1
ATOM 594 N N . TRP A 1 80 ? -9.839 6.363 17.320 1.00 95.94 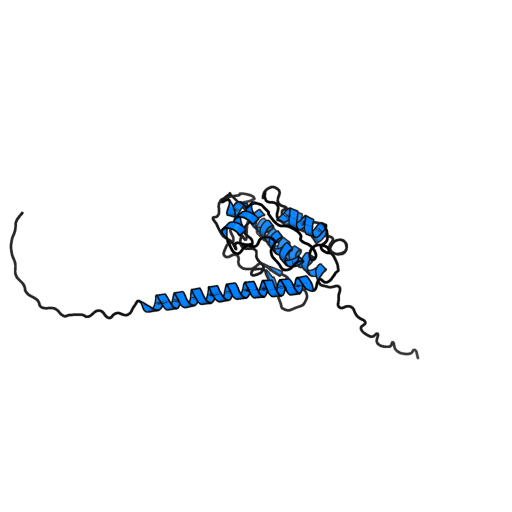80 TRP A N 1
ATOM 595 C CA . TRP A 1 80 ? -9.266 5.061 17.626 1.00 95.94 80 TRP A CA 1
ATOM 596 C C . TRP A 1 80 ? -10.317 3.968 17.421 1.00 95.94 80 TRP A C 1
ATOM 598 O O . TRP A 1 80 ? -11.190 3.770 18.262 1.00 95.94 80 TRP A O 1
ATOM 608 N N . PHE A 1 81 ? -10.211 3.227 16.318 1.00 93.94 81 PHE A N 1
ATOM 609 C CA . PHE A 1 81 ? -11.141 2.137 15.984 1.00 93.94 81 PHE A CA 1
ATOM 610 C C . PHE A 1 81 ? -10.621 0.746 16.384 1.00 93.94 81 PHE A C 1
ATOM 612 O O . PHE A 1 81 ? -11.085 -0.278 15.876 1.00 93.94 81 PHE A O 1
ATOM 619 N N . GLY A 1 82 ? -9.629 0.702 17.276 1.00 94.50 82 GLY A N 1
ATOM 620 C CA . GLY A 1 82 ? -8.977 -0.528 17.710 1.00 94.50 82 GLY A CA 1
ATOM 621 C C . GLY A 1 82 ? -7.857 -0.999 16.781 1.00 94.50 82 GLY A C 1
ATOM 622 O O . GLY A 1 82 ? -7.634 -0.467 15.691 1.00 94.50 82 GLY A O 1
ATOM 623 N N . PHE A 1 83 ? -7.142 -2.020 17.247 1.00 95.50 83 PHE A N 1
ATOM 624 C CA . PHE A 1 83 ? -6.056 -2.663 16.517 1.00 95.50 83 PHE A CA 1
ATOM 625 C C . PHE A 1 83 ? -6.620 -3.793 15.645 1.00 95.50 83 PHE A C 1
ATOM 627 O O . PHE A 1 83 ? -7.059 -4.814 16.172 1.00 95.50 83 PHE A O 1
ATOM 634 N N . ALA A 1 84 ? -6.616 -3.610 14.324 1.00 94.38 84 ALA A N 1
ATOM 635 C CA . ALA A 1 84 ? -7.106 -4.588 13.354 1.00 94.38 84 ALA A CA 1
ATOM 636 C C . ALA A 1 84 ? -6.320 -4.495 12.038 1.00 94.38 84 ALA A C 1
ATOM 638 O O . ALA A 1 84 ? -5.825 -3.423 11.695 1.00 94.38 84 ALA A O 1
ATOM 639 N N . GLY A 1 85 ? -6.235 -5.613 11.313 1.00 94.19 85 GLY A N 1
ATOM 640 C CA . GLY A 1 85 ? -5.559 -5.727 10.018 1.00 94.19 85 GLY A CA 1
ATOM 641 C C . GLY A 1 85 ? -4.429 -6.759 10.015 1.00 94.19 85 GLY A C 1
ATOM 642 O O . GLY A 1 85 ? -4.085 -7.359 11.036 1.00 94.19 85 GLY A O 1
ATOM 643 N N . THR A 1 86 ? -3.847 -6.986 8.841 1.00 93.88 86 THR A N 1
ATOM 644 C CA . THR A 1 86 ? -2.779 -7.975 8.646 1.00 93.88 86 THR A CA 1
ATOM 645 C C . THR A 1 86 ? -1.388 -7.350 8.884 1.00 93.88 86 THR A C 1
ATOM 647 O O . THR A 1 86 ? -1.068 -6.367 8.218 1.00 93.88 86 THR A O 1
ATOM 650 N N . PRO A 1 87 ? -0.507 -7.921 9.743 1.00 95.12 87 PRO A N 1
ATOM 651 C CA . PRO A 1 87 ? 0.735 -7.290 10.224 1.00 95.12 87 PRO A CA 1
ATOM 652 C C . PRO A 1 87 ? 1.617 -6.568 9.194 1.00 95.12 87 PRO A C 1
ATOM 654 O O . PRO A 1 87 ? 2.046 -5.449 9.446 1.00 95.12 87 PRO A O 1
ATOM 657 N N . GLY A 1 88 ? 1.876 -7.173 8.030 1.00 96.56 88 GLY A N 1
ATOM 658 C CA . GLY A 1 88 ? 2.736 -6.583 6.988 1.00 96.56 88 GLY A CA 1
ATOM 659 C C . GLY A 1 88 ? 2.110 -5.427 6.196 1.00 96.56 88 GLY A C 1
ATOM 660 O O . GLY A 1 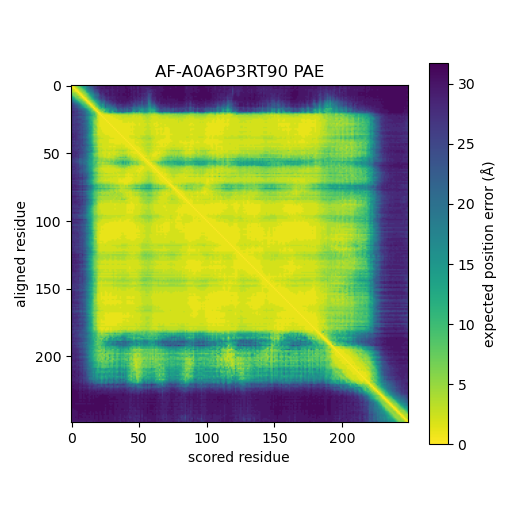88 ? 2.799 -4.817 5.387 1.00 96.56 88 GLY A O 1
ATOM 661 N N . TYR A 1 89 ? 0.825 -5.139 6.415 1.00 98.19 89 TYR A N 1
ATOM 662 C CA . TYR A 1 89 ? 0.060 -4.087 5.735 1.00 98.19 89 TYR A CA 1
ATOM 663 C C . TYR A 1 89 ? -0.457 -3.019 6.711 1.00 98.19 89 TYR A C 1
ATOM 665 O O . TYR A 1 89 ? -1.062 -2.042 6.275 1.00 98.19 89 TYR A O 1
ATOM 673 N N . LEU A 1 90 ? -0.222 -3.187 8.020 1.00 98.44 90 LEU A N 1
ATOM 674 C CA . LEU A 1 90 ? -0.598 -2.208 9.040 1.00 98.44 90 LEU A CA 1
ATOM 675 C C . LEU A 1 90 ? 0.171 -0.902 8.836 1.00 98.44 90 LEU A C 1
ATOM 677 O O . LEU A 1 90 ? 1.372 -0.919 8.561 1.00 98.44 90 LEU A O 1
ATOM 681 N N . SER A 1 91 ? -0.516 0.225 9.008 1.00 98.62 91 SER A N 1
ATOM 682 C CA . SER A 1 91 ? 0.099 1.546 8.926 1.00 98.62 91 SER A CA 1
ATOM 683 C C . SER A 1 91 ? 0.755 1.966 10.253 1.00 98.62 91 SER A C 1
ATOM 685 O O . SER A 1 91 ? 0.404 1.444 11.320 1.00 98.62 91 SER A O 1
ATOM 687 N N . PRO A 1 92 ? 1.709 2.918 10.225 1.00 98.69 92 PRO A N 1
ATOM 688 C CA . PRO A 1 92 ? 2.416 3.374 11.419 1.00 98.69 92 PRO A CA 1
ATOM 689 C C . PRO A 1 92 ? 1.486 3.882 12.523 1.00 98.69 92 PRO A C 1
ATOM 691 O O . PRO A 1 92 ? 1.681 3.536 13.685 1.00 98.69 92 PRO A O 1
ATOM 694 N N . GLU A 1 93 ? 0.467 4.664 12.169 1.00 98.56 93 GLU A N 1
ATOM 695 C CA . GLU A 1 93 ? -0.493 5.245 13.113 1.00 98.56 93 GLU A CA 1
ATOM 696 C C . GLU A 1 93 ? -1.326 4.178 13.851 1.00 98.56 93 GLU A C 1
ATOM 698 O O . GLU A 1 93 ? -1.537 4.286 15.060 1.00 98.56 93 GLU A O 1
ATOM 703 N N . VAL A 1 94 ? -1.689 3.070 13.188 1.00 98.31 94 VAL A N 1
ATOM 704 C CA . VAL A 1 94 ? -2.371 1.938 13.847 1.00 98.31 94 VAL A CA 1
ATOM 705 C C . VAL A 1 94 ? -1.442 1.266 14.863 1.00 98.31 94 VAL A C 1
ATOM 707 O O . VAL A 1 94 ? -1.851 0.970 15.987 1.00 98.31 94 VAL A O 1
ATOM 710 N N . LEU A 1 95 ? -0.167 1.066 14.505 1.00 98.00 95 LEU A N 1
ATOM 711 C CA . LEU A 1 95 ? 0.833 0.463 15.396 1.00 98.00 95 LEU A CA 1
ATOM 712 C C . LEU A 1 95 ? 1.204 1.361 16.583 1.00 98.00 95 LEU A C 1
ATOM 714 O O . LEU A 1 95 ? 1.562 0.853 17.648 1.00 98.00 95 LEU A O 1
ATOM 718 N N . ARG A 1 96 ? 1.133 2.685 16.411 1.00 98.06 96 ARG A N 1
ATOM 719 C CA . ARG A 1 96 ? 1.346 3.671 17.483 1.00 98.06 96 ARG A CA 1
ATOM 720 C C . ARG A 1 96 ? 0.125 3.874 18.375 1.00 98.06 96 ARG A C 1
ATOM 722 O O . ARG A 1 96 ? 0.237 4.556 19.387 1.00 98.06 96 ARG A O 1
ATOM 729 N N . LYS A 1 97 ? -0.999 3.228 18.054 1.00 97.38 97 LYS A N 1
ATOM 730 C CA . LYS A 1 97 ? -2.283 3.395 18.742 1.00 97.38 97 LYS A CA 1
ATOM 731 C C . LYS A 1 97 ? -2.830 4.826 18.660 1.00 97.38 97 LYS A C 1
ATOM 733 O O . LYS A 1 97 ? -3.452 5.317 19.597 1.00 97.38 97 LYS A O 1
ATOM 738 N N . GLU A 1 98 ? -2.565 5.494 17.543 1.00 97.56 98 GLU A N 1
ATOM 739 C CA . GLU A 1 98 ? -3.031 6.849 17.257 1.00 97.56 98 GLU A CA 1
ATOM 740 C C . GLU A 1 98 ? -4.413 6.806 16.592 1.00 97.56 98 GLU A C 1
ATOM 742 O O . GLU A 1 98 ? -4.816 5.785 16.030 1.00 97.56 98 GLU A O 1
ATOM 747 N N . ALA A 1 99 ? -5.150 7.918 16.640 1.00 96.81 99 ALA A N 1
ATOM 748 C CA . ALA A 1 99 ? -6.369 8.053 15.853 1.00 96.81 99 ALA A CA 1
ATOM 749 C C . ALA A 1 99 ? -6.040 7.921 14.358 1.00 96.81 99 ALA A C 1
ATOM 751 O O . ALA A 1 99 ? -5.032 8.443 13.884 1.00 96.81 99 ALA A O 1
ATOM 752 N N . TYR A 1 100 ? -6.885 7.209 13.618 1.00 98.06 100 TYR A N 1
ATOM 753 C CA . TYR A 1 100 ? -6.662 6.948 12.200 1.00 98.06 100 TYR A CA 1
ATOM 754 C C . TYR A 1 100 ? -7.970 7.018 11.409 1.00 98.06 100 TYR A C 1
ATOM 756 O O . TYR A 1 100 ? -9.047 7.181 11.976 1.00 98.06 100 TYR A O 1
ATOM 764 N N . GLY A 1 101 ? -7.871 6.922 10.084 1.00 97.88 101 GLY A N 1
ATOM 765 C CA . GLY A 1 101 ? -9.009 6.949 9.164 1.00 97.88 101 GLY A CA 1
ATOM 766 C C . GLY A 1 101 ? -8.607 6.450 7.777 1.00 97.88 101 GLY A C 1
ATOM 767 O O . GLY A 1 101 ? -7.729 5.600 7.655 1.00 97.88 101 GLY A O 1
ATOM 768 N N . LYS A 1 102 ? -9.189 7.028 6.724 1.00 98.50 102 LYS A N 1
ATOM 769 C CA . LYS A 1 102 ? -8.950 6.679 5.307 1.00 98.50 102 LYS A CA 1
ATOM 770 C C . LYS A 1 102 ? -7.473 6.456 4.901 1.00 98.50 102 LYS A C 1
ATOM 772 O O . LYS A 1 102 ? -7.225 5.528 4.129 1.00 98.50 102 LYS A O 1
ATOM 777 N N . PRO A 1 103 ? -6.469 7.215 5.402 1.00 98.69 103 PRO A N 1
ATOM 778 C CA . PRO A 1 103 ? -5.074 7.037 4.980 1.00 98.69 103 PRO A CA 1
ATOM 779 C C . PRO A 1 103 ? -4.465 5.653 5.249 1.00 98.69 103 PRO A C 1
ATOM 781 O O . PRO A 1 103 ? -3.470 5.310 4.602 1.00 98.69 103 PRO A O 1
ATOM 784 N N . VAL A 1 104 ? -5.023 4.847 6.165 1.00 98.69 104 VAL A N 1
ATOM 785 C CA . VAL A 1 104 ? -4.515 3.488 6.446 1.00 98.69 104 VAL A CA 1
ATOM 786 C C . VAL A 1 104 ? -4.620 2.577 5.220 1.00 98.69 104 VAL A C 1
ATOM 788 O O . VAL A 1 104 ? -3.715 1.788 4.954 1.00 98.69 104 VAL A O 1
ATOM 791 N N . ASP A 1 105 ? -5.672 2.746 4.416 1.00 98.75 105 ASP A N 1
ATOM 792 C CA . ASP A 1 105 ? -5.874 1.968 3.193 1.00 98.75 105 ASP A CA 1
ATOM 793 C C . ASP A 1 105 ? -4.840 2.344 2.123 1.00 98.75 105 ASP A C 1
ATOM 795 O O . ASP A 1 105 ? -4.370 1.488 1.375 1.00 98.75 105 ASP A O 1
ATOM 799 N N . ILE A 1 106 ? -4.421 3.614 2.077 1.00 98.88 106 ILE A N 1
ATOM 800 C CA . ILE A 1 106 ? -3.409 4.066 1.113 1.00 98.88 106 ILE A CA 1
ATOM 801 C C . ILE A 1 106 ? -2.024 3.514 1.449 1.00 98.88 106 ILE A C 1
ATOM 803 O O . ILE A 1 106 ? -1.277 3.139 0.545 1.00 98.88 106 ILE A O 1
ATOM 807 N N . TRP A 1 107 ? -1.699 3.391 2.738 1.00 98.88 107 TRP A N 1
ATOM 808 C CA . TRP A 1 107 ? -0.477 2.710 3.167 1.00 98.88 107 TRP A CA 1
ATOM 809 C C . TRP A 1 107 ? -0.450 1.262 2.668 1.00 98.88 107 TRP A C 1
ATOM 811 O O . TRP A 1 107 ? 0.518 0.835 2.034 1.00 98.88 107 TRP A O 1
ATOM 821 N N . ALA A 1 108 ? -1.544 0.525 2.877 1.00 98.69 108 ALA A N 1
ATOM 822 C CA . ALA A 1 108 ? -1.670 -0.848 2.406 1.00 98.69 108 ALA A CA 1
ATOM 823 C C . ALA A 1 108 ? -1.580 -0.951 0.869 1.00 98.69 108 ALA A C 1
ATOM 825 O O . ALA A 1 108 ? -0.904 -1.845 0.356 1.00 98.69 108 ALA A O 1
ATOM 826 N N . CYS A 1 109 ? -2.164 -0.004 0.123 1.00 98.62 109 CYS A N 1
ATOM 827 C CA . CYS A 1 109 ? -1.976 0.105 -1.329 1.00 98.62 109 CYS A CA 1
ATOM 828 C C . CYS A 1 109 ? -0.502 0.293 -1.724 1.00 98.62 109 CYS A C 1
ATOM 830 O O . CYS A 1 109 ? -0.060 -0.322 -2.694 1.00 98.62 109 CYS A O 1
ATOM 832 N N . GLY A 1 110 ? 0.273 1.078 -0.969 1.00 98.69 110 GLY A N 1
ATOM 833 C CA . GLY A 1 110 ? 1.717 1.235 -1.178 1.00 98.69 110 GLY A CA 1
ATOM 834 C C . GLY A 1 110 ? 2.483 -0.077 -1.002 1.00 98.69 110 GLY A C 1
ATOM 835 O O . GLY A 1 110 ? 3.304 -0.435 -1.848 1.00 98.69 110 GLY A O 1
ATOM 836 N N . VAL A 1 111 ? 2.152 -0.844 0.043 1.00 98.62 111 VAL A N 1
ATOM 837 C CA . VAL A 1 111 ? 2.715 -2.186 0.278 1.00 98.62 111 VAL A CA 1
ATOM 838 C C . VAL A 1 111 ? 2.365 -3.135 -0.875 1.00 98.62 111 VAL A C 1
ATOM 840 O O . VAL A 1 111 ? 3.235 -3.841 -1.386 1.00 98.62 111 VAL A O 1
ATOM 843 N N . ILE A 1 112 ? 1.108 -3.131 -1.330 1.00 96.94 112 ILE A N 1
ATOM 844 C CA . ILE A 1 112 ? 0.652 -3.948 -2.463 1.00 96.94 112 ILE A CA 1
ATOM 845 C C . ILE A 1 112 ? 1.384 -3.552 -3.749 1.00 96.94 112 ILE A C 1
ATOM 847 O O . ILE A 1 112 ? 1.857 -4.432 -4.467 1.00 96.94 112 ILE A O 1
ATOM 851 N N . LEU A 1 113 ? 1.518 -2.255 -4.037 1.00 96.88 113 LEU A N 1
ATOM 852 C CA . LEU A 1 113 ? 2.216 -1.764 -5.224 1.00 96.88 113 LEU A CA 1
ATOM 853 C C . LEU A 1 113 ? 3.689 -2.190 -5.228 1.00 96.88 113 LEU A C 1
ATOM 855 O O . LEU A 1 113 ? 4.176 -2.670 -6.250 1.00 96.88 113 LEU A O 1
ATOM 859 N N . TYR A 1 114 ? 4.372 -2.089 -4.086 1.00 97.25 114 TYR A N 1
ATOM 860 C CA . TYR A 1 114 ? 5.742 -2.579 -3.933 1.00 97.25 114 TYR A CA 1
ATOM 861 C C . TYR A 1 114 ? 5.835 -4.070 -4.308 1.00 97.25 114 TYR A C 1
ATOM 863 O O . TYR A 1 114 ? 6.621 -4.453 -5.178 1.00 97.25 114 TYR A O 1
ATOM 871 N N . ILE A 1 115 ? 4.955 -4.908 -3.744 1.00 94.12 115 ILE A N 1
ATOM 872 C CA . ILE A 1 115 ? 4.911 -6.351 -4.035 1.00 94.12 115 ILE A CA 1
ATOM 873 C C . ILE A 1 115 ? 4.584 -6.620 -5.509 1.00 94.12 115 ILE A C 1
ATOM 875 O O . ILE A 1 115 ? 5.184 -7.508 -6.110 1.00 94.12 115 ILE A O 1
ATOM 879 N N . LEU A 1 116 ? 3.663 -5.873 -6.122 1.00 90.31 116 LEU A N 1
ATOM 880 C CA . LEU A 1 116 ? 3.336 -6.032 -7.543 1.00 90.31 116 LEU A CA 1
ATOM 881 C C . LEU A 1 116 ? 4.552 -5.773 -8.440 1.00 90.31 116 LEU A C 1
ATOM 883 O O . LEU A 1 116 ? 4.696 -6.427 -9.471 1.00 90.31 116 LEU A O 1
ATOM 887 N N . LEU A 1 117 ? 5.431 -4.842 -8.062 1.00 90.56 117 LEU A N 1
ATOM 888 C CA . LEU A 1 117 ? 6.605 -4.511 -8.862 1.00 90.56 117 LEU A CA 1
ATOM 889 C C . LEU A 1 117 ? 7.725 -5.541 -8.718 1.00 90.56 117 LEU A C 1
ATOM 891 O O . LEU A 1 117 ? 8.304 -5.906 -9.738 1.00 90.56 117 LEU A O 1
ATOM 895 N N . VAL A 1 118 ? 8.042 -6.027 -7.519 1.00 90.44 118 VAL A N 1
ATOM 896 C CA . VAL A 1 118 ? 9.248 -6.866 -7.313 1.00 90.44 118 VAL A CA 1
ATOM 897 C C . VAL A 1 118 ? 8.988 -8.236 -6.690 1.00 90.44 118 VAL A C 1
ATOM 899 O O . VAL A 1 118 ? 9.847 -9.111 -6.714 1.00 90.44 118 VAL A O 1
ATOM 902 N N . GLY A 1 119 ? 7.772 -8.489 -6.213 1.00 89.31 119 GLY A N 1
ATOM 903 C CA . GLY A 1 119 ? 7.343 -9.803 -5.738 1.00 89.31 119 GLY A CA 1
ATOM 904 C C . GLY A 1 119 ? 7.722 -10.141 -4.298 1.00 89.31 119 GLY A C 1
ATOM 905 O O . GLY A 1 119 ? 7.493 -11.274 -3.882 1.00 89.31 119 GLY A O 1
ATOM 906 N N . TYR A 1 120 ? 8.251 -9.189 -3.530 1.00 92.12 120 TYR A N 1
ATOM 907 C CA . TYR A 1 120 ? 8.504 -9.302 -2.090 1.00 92.12 120 TYR A CA 1
ATOM 908 C C . TYR A 1 120 ? 8.019 -8.036 -1.357 1.00 92.12 120 TYR A C 1
ATOM 910 O O . TYR A 1 120 ? 7.857 -7.001 -2.002 1.00 92.12 120 TYR A O 1
ATOM 918 N N . PRO A 1 121 ? 7.694 -8.108 -0.051 1.00 96.62 121 PRO A N 1
ATOM 919 C CA . PRO A 1 121 ? 7.165 -6.966 0.698 1.00 96.62 121 PRO A CA 1
ATOM 920 C C . PRO A 1 121 ? 8.259 -5.952 1.091 1.00 96.62 121 PRO A C 1
ATOM 922 O O . PRO A 1 121 ? 9.397 -6.364 1.305 1.00 96.62 121 PRO A O 1
ATOM 925 N N . PRO A 1 122 ? 7.911 -4.659 1.262 1.00 98.00 122 PRO A N 1
ATOM 926 C CA . PRO A 1 122 ? 8.839 -3.617 1.716 1.00 98.00 122 PRO A CA 1
ATOM 927 C C . PRO A 1 122 ? 9.256 -3.769 3.184 1.00 98.00 122 PRO A C 1
ATOM 929 O O . PRO A 1 122 ? 10.335 -3.334 3.563 1.00 98.00 122 PRO A O 1
ATOM 932 N N . PHE A 1 123 ? 8.400 -4.382 4.007 1.00 97.94 123 PHE A N 1
ATOM 933 C CA . PHE A 1 123 ? 8.657 -4.636 5.423 1.00 97.94 123 PHE A CA 1
ATOM 934 C C . PHE A 1 123 ? 8.556 -6.132 5.682 1.00 97.94 123 PHE A C 1
ATOM 936 O O . PHE A 1 123 ? 7.540 -6.764 5.362 1.00 97.94 123 PHE A O 1
ATOM 943 N N . TRP A 1 124 ? 9.602 -6.712 6.262 1.00 94.69 124 TRP A N 1
ATOM 944 C CA . TRP A 1 124 ? 9.613 -8.124 6.600 1.00 94.69 124 TRP A CA 1
ATOM 945 C C . TRP A 1 124 ? 10.605 -8.419 7.720 1.00 94.69 124 TRP A C 1
ATOM 947 O O . TRP A 1 124 ? 11.763 -8.012 7.682 1.00 94.69 124 TRP A O 1
ATOM 957 N N . ASP A 1 125 ? 10.136 -9.186 8.695 1.00 96.38 125 ASP A N 1
ATOM 958 C CA . ASP A 1 125 ? 10.962 -9.807 9.720 1.00 96.38 125 ASP A CA 1
ATOM 959 C C . ASP A 1 125 ? 10.245 -11.080 10.208 1.00 96.38 125 ASP A C 1
ATOM 961 O O . ASP A 1 125 ? 9.030 -11.241 10.016 1.00 96.38 125 ASP A O 1
ATOM 965 N N . GLU A 1 126 ? 10.990 -12.010 10.796 1.00 92.75 126 GLU A N 1
ATOM 966 C CA . GLU A 1 126 ? 10.417 -13.171 11.488 1.00 92.75 126 GLU A CA 1
ATOM 967 C C . GLU A 1 126 ? 9.894 -12.783 12.869 1.00 92.75 126 GLU A C 1
ATOM 969 O O . GLU A 1 126 ? 8.873 -13.308 13.318 1.00 92.75 126 GLU A O 1
ATOM 974 N N . ASP A 1 127 ? 10.561 -11.821 13.506 1.00 95.94 127 ASP A N 1
ATOM 975 C CA . ASP A 1 127 ? 10.141 -11.218 14.756 1.00 95.94 127 ASP A CA 1
ATOM 976 C C . ASP A 1 127 ? 9.111 -10.115 14.478 1.00 95.94 127 ASP A C 1
ATOM 978 O O . ASP A 1 127 ? 9.393 -9.070 13.883 1.00 95.94 127 ASP A O 1
ATOM 982 N N . GLN A 1 128 ? 7.887 -10.333 14.957 1.00 95.31 128 GLN A N 1
ATOM 983 C CA . GLN A 1 128 ? 6.792 -9.384 14.782 1.00 95.31 128 GLN A CA 1
ATOM 984 C C . GLN A 1 128 ? 7.091 -8.011 15.407 1.00 95.31 128 GLN A C 1
ATOM 986 O O . GLN A 1 128 ? 6.659 -6.987 14.877 1.00 95.31 128 GLN A O 1
ATOM 991 N N . HIS A 1 129 ? 7.828 -7.959 16.519 1.00 96.38 129 HIS A N 1
ATOM 992 C CA . HIS A 1 129 ? 8.212 -6.697 17.137 1.00 96.38 129 HIS A CA 1
ATOM 993 C C . HIS A 1 129 ? 9.146 -5.909 16.217 1.00 96.38 129 HIS A C 1
ATOM 995 O O . HIS A 1 129 ? 8.918 -4.718 16.002 1.00 96.38 129 HIS A O 1
ATOM 1001 N N . LYS A 1 130 ? 10.147 -6.568 15.619 1.00 97.94 130 LYS A N 1
ATOM 1002 C CA . LYS A 1 130 ? 11.063 -5.929 14.660 1.00 97.94 130 LYS A CA 1
ATOM 1003 C C . LYS A 1 130 ? 10.336 -5.451 13.408 1.00 97.94 130 LYS A C 1
ATOM 1005 O O . LYS A 1 130 ? 10.534 -4.305 13.011 1.00 97.94 130 LYS A O 1
ATOM 1010 N N . LEU A 1 131 ? 9.422 -6.259 12.862 1.00 98.06 131 LEU A N 1
ATOM 1011 C CA . LEU A 1 131 ? 8.549 -5.850 11.756 1.00 98.06 131 LEU A CA 1
ATOM 1012 C C . LEU A 1 131 ? 7.794 -4.552 12.090 1.00 98.06 131 LEU A C 1
ATOM 1014 O O . LEU A 1 131 ? 7.781 -3.609 11.302 1.00 98.06 131 LEU A O 1
ATOM 1018 N N . TYR A 1 132 ? 7.197 -4.468 13.280 1.00 98.31 132 TYR A N 1
ATOM 1019 C CA . TYR A 1 132 ? 6.480 -3.264 13.703 1.00 98.31 132 TYR A CA 1
ATOM 1020 C C . TYR A 1 132 ? 7.398 -2.053 13.877 1.00 98.31 132 TYR A C 1
ATOM 1022 O O . TYR A 1 132 ? 6.965 -0.929 13.618 1.00 98.31 132 TYR A O 1
ATOM 1030 N N . GLN A 1 133 ? 8.652 -2.242 14.296 1.00 98.38 133 GLN A N 1
ATOM 1031 C CA . GLN A 1 133 ? 9.623 -1.146 14.338 1.00 98.38 133 GLN A CA 1
ATOM 1032 C C . GLN A 1 133 ? 9.994 -0.660 12.933 1.00 98.38 133 GLN A C 1
ATOM 1034 O O . GLN A 1 133 ? 9.996 0.550 12.714 1.00 98.38 133 GLN A O 1
ATOM 1039 N N . GLN A 1 134 ? 10.212 -1.567 11.972 1.00 98.44 134 GLN A N 1
ATOM 1040 C CA . GLN A 1 134 ? 10.469 -1.204 10.571 1.00 98.44 134 GLN A CA 1
ATOM 1041 C C . GLN A 1 134 ? 9.319 -0.365 9.993 1.00 98.44 134 GLN A C 1
ATOM 1043 O O . GLN A 1 134 ? 9.553 0.719 9.461 1.00 98.44 134 GLN A O 1
ATOM 1048 N N . ILE A 1 135 ? 8.070 -0.813 10.178 1.00 98.62 135 ILE A N 1
ATOM 1049 C CA . ILE A 1 135 ? 6.870 -0.101 9.706 1.00 98.62 135 ILE A CA 1
ATOM 1050 C C . ILE A 1 135 ? 6.777 1.287 10.348 1.00 98.62 135 ILE A C 1
ATOM 1052 O O . ILE A 1 135 ? 6.638 2.286 9.645 1.00 98.62 135 ILE A O 1
ATOM 1056 N N . LYS A 1 136 ? 6.898 1.384 11.680 1.00 98.50 136 LYS A N 1
ATOM 1057 C CA . LYS A 1 136 ? 6.832 2.674 12.392 1.00 98.50 136 LYS A CA 1
ATOM 1058 C C . LYS A 1 136 ? 7.947 3.637 11.983 1.00 98.50 136 LYS A C 1
ATOM 1060 O O . LYS A 1 136 ? 7.729 4.845 12.039 1.00 98.50 136 LYS A O 1
ATOM 1065 N N . ALA A 1 137 ? 9.115 3.128 11.607 1.00 98.12 137 ALA A N 1
ATOM 1066 C CA . ALA A 1 137 ? 10.225 3.933 11.112 1.00 98.12 137 ALA A CA 1
ATOM 1067 C C . ALA A 1 137 ? 10.108 4.265 9.615 1.00 98.12 137 ALA A C 1
ATOM 1069 O O . ALA A 1 137 ? 10.882 5.081 9.127 1.00 98.12 137 ALA A O 1
ATOM 1070 N N . GLY A 1 138 ? 9.171 3.643 8.884 1.00 97.94 138 GLY A N 1
ATOM 1071 C CA . GLY A 1 138 ? 9.127 3.707 7.423 1.00 97.94 138 GLY A CA 1
ATOM 1072 C C . GLY A 1 138 ? 10.407 3.167 6.782 1.00 97.94 138 GLY A C 1
ATOM 1073 O O . GLY A 1 138 ? 10.831 3.671 5.749 1.00 97.94 138 GLY A O 1
ATOM 1074 N N . ALA A 1 139 ? 11.043 2.179 7.416 1.00 97.94 139 ALA A N 1
ATOM 1075 C CA . ALA A 1 139 ? 12.316 1.620 6.984 1.00 97.94 139 ALA A CA 1
ATOM 1076 C C . ALA A 1 139 ? 12.100 0.579 5.875 1.00 97.94 139 ALA A C 1
ATOM 1078 O O . ALA A 1 139 ? 11.911 -0.602 6.156 1.00 97.94 139 ALA A O 1
ATOM 1079 N N . TYR A 1 140 ? 12.101 1.043 4.628 1.00 98.31 140 TYR A N 1
ATOM 1080 C CA . TYR A 1 140 ? 12.144 0.227 3.414 1.00 98.31 140 TYR A CA 1
ATOM 1081 C C . TYR A 1 140 ? 13.091 0.879 2.402 1.00 98.31 140 TYR A C 1
ATOM 1083 O O . TYR A 1 140 ? 13.378 2.075 2.485 1.00 98.31 140 TYR A O 1
ATOM 1091 N N . ASP A 1 141 ? 13.556 0.102 1.434 1.00 97.44 141 ASP A N 1
ATOM 1092 C CA . ASP A 1 141 ? 14.460 0.550 0.383 1.00 97.44 141 ASP A CA 1
ATOM 1093 C C . ASP A 1 141 ? 14.086 -0.038 -0.990 1.00 97.44 141 ASP A C 1
ATOM 1095 O O . ASP A 1 141 ? 13.089 -0.750 -1.160 1.00 97.44 141 ASP A O 1
ATOM 1099 N N . PHE A 1 142 ? 14.874 0.322 -2.003 1.00 97.62 142 PHE A N 1
ATOM 1100 C CA . PHE A 1 142 ? 14.729 -0.132 -3.385 1.00 97.62 142 PHE A CA 1
ATOM 1101 C C . PHE A 1 142 ? 16.031 -0.816 -3.832 1.00 97.62 142 PHE A C 1
ATOM 1103 O O . PHE A 1 142 ? 16.807 -0.197 -4.565 1.00 97.62 142 PHE A O 1
ATOM 1110 N N . PRO A 1 143 ? 16.313 -2.041 -3.353 1.00 94.94 143 PRO A N 1
ATOM 1111 C CA . PRO A 1 143 ? 17.609 -2.679 -3.546 1.00 94.94 143 PRO A CA 1
ATOM 1112 C C . PRO A 1 143 ? 17.834 -3.113 -4.999 1.00 94.94 143 PRO A C 1
ATOM 1114 O O . PRO A 1 143 ? 16.907 -3.485 -5.723 1.00 94.94 143 PRO A O 1
ATOM 1117 N N . SER A 1 144 ? 19.094 -3.072 -5.415 1.00 92.38 144 SER A N 1
ATOM 1118 C CA . SER A 1 144 ? 19.546 -3.629 -6.688 1.00 92.38 144 SER A CA 1
ATOM 1119 C C . SER A 1 144 ? 19.682 -5.160 -6.594 1.00 92.38 144 SER A C 1
ATOM 1121 O O . SER A 1 144 ? 20.028 -5.663 -5.521 1.00 92.38 144 SER A O 1
ATOM 1123 N N . PRO A 1 145 ? 19.513 -5.897 -7.710 1.00 92.56 145 PRO A N 1
ATOM 1124 C CA . PRO A 1 145 ? 19.264 -5.391 -9.067 1.00 92.56 145 PRO A CA 1
ATOM 1125 C C . PRO A 1 145 ? 17.780 -5.185 -9.421 1.00 92.56 145 PRO A C 1
ATOM 1127 O O . PRO A 1 145 ? 17.468 -4.539 -10.424 1.00 92.56 145 PRO A O 1
ATOM 1130 N N . GLU A 1 146 ? 16.839 -5.709 -8.630 1.00 87.88 146 GLU A N 1
ATOM 1131 C CA . GLU A 1 146 ? 15.423 -5.805 -9.013 1.00 87.88 146 GLU A CA 1
ATOM 1132 C C . GLU A 1 146 ? 14.775 -4.430 -9.239 1.00 87.88 146 GLU A C 1
ATOM 1134 O O . GLU A 1 146 ? 13.895 -4.276 -10.097 1.00 87.88 146 GLU A O 1
ATOM 1139 N N . TRP A 1 147 ? 15.220 -3.415 -8.492 1.00 92.94 147 TRP A N 1
ATOM 1140 C CA . TRP A 1 147 ? 14.709 -2.049 -8.582 1.00 92.94 147 TRP A CA 1
ATOM 1141 C C . TRP A 1 147 ? 15.431 -1.155 -9.589 1.00 92.94 147 TRP A C 1
ATOM 1143 O O . TRP A 1 147 ? 14.940 -0.052 -9.852 1.00 92.94 147 TRP A O 1
ATOM 1153 N N . ASP A 1 148 ? 16.538 -1.589 -10.191 1.00 90.19 148 ASP A N 1
ATOM 1154 C CA . ASP A 1 148 ? 17.313 -0.762 -11.132 1.00 90.19 148 ASP A CA 1
ATOM 1155 C C . ASP A 1 148 ? 16.508 -0.460 -12.403 1.00 90.19 148 ASP A C 1
ATOM 1157 O O . ASP A 1 148 ? 16.595 0.621 -12.981 1.00 90.19 148 ASP A O 1
ATOM 1161 N N . THR A 1 149 ? 15.645 -1.397 -12.798 1.00 86.75 149 THR A N 1
ATOM 1162 C CA . THR A 1 149 ? 14.767 -1.279 -13.976 1.00 86.75 149 THR A CA 1
ATOM 1163 C C . THR A 1 149 ? 13.374 -0.726 -13.652 1.00 86.75 149 THR A C 1
ATOM 1165 O O . THR A 1 149 ? 12.523 -0.590 -14.539 1.00 86.75 149 THR A O 1
ATOM 1168 N N . VAL A 1 150 ? 13.093 -0.429 -12.379 1.00 89.62 150 VAL A N 1
ATOM 1169 C CA . VAL A 1 150 ? 11.825 0.174 -11.954 1.00 89.62 150 VAL A CA 1
ATOM 1170 C C . VAL A 1 150 ? 11.905 1.687 -12.132 1.00 89.62 150 VAL A C 1
ATOM 1172 O O . VAL A 1 150 ? 12.830 2.326 -11.630 1.00 89.62 150 VAL A O 1
ATOM 1175 N N . THR A 1 151 ? 10.914 2.266 -12.817 1.00 92.44 151 THR A N 1
ATOM 1176 C CA . THR A 1 151 ? 10.940 3.692 -13.160 1.00 92.44 151 THR A CA 1
ATOM 1177 C C . THR A 1 151 ? 10.908 4.588 -11.912 1.00 92.44 151 THR A C 1
ATOM 1179 O O . THR A 1 151 ? 10.280 4.223 -10.906 1.00 92.44 151 THR A O 1
ATOM 1182 N N . PRO A 1 152 ? 11.555 5.768 -11.955 1.00 95.06 152 PRO A N 1
ATOM 1183 C CA . PRO A 1 152 ? 11.541 6.722 -10.848 1.00 95.06 152 PRO A CA 1
ATOM 1184 C C . PRO A 1 152 ? 10.128 7.114 -10.405 1.00 95.06 152 PRO A C 1
ATOM 1186 O O . PRO A 1 152 ? 9.884 7.286 -9.215 1.00 95.06 152 PRO A O 1
ATOM 1189 N N . GLU A 1 153 ? 9.172 7.190 -11.329 1.00 95.50 153 GLU A N 1
ATOM 1190 C CA . GLU A 1 153 ? 7.788 7.571 -11.042 1.00 95.50 153 GLU A CA 1
ATOM 1191 C C . GLU A 1 153 ? 7.047 6.476 -10.268 1.00 95.50 153 GLU A C 1
ATOM 1193 O O . GLU A 1 153 ? 6.213 6.784 -9.419 1.00 95.50 153 GLU A O 1
ATOM 1198 N N . ALA A 1 154 ? 7.369 5.200 -10.501 1.00 95.19 154 ALA A N 1
ATOM 1199 C CA . ALA A 1 154 ? 6.818 4.103 -9.708 1.00 95.19 154 ALA A CA 1
ATOM 1200 C C . ALA A 1 154 ? 7.315 4.182 -8.256 1.00 95.19 154 ALA A C 1
ATOM 1202 O O . ALA A 1 154 ? 6.524 4.090 -7.316 1.00 95.19 154 ALA A O 1
ATOM 1203 N N . LYS A 1 155 ? 8.628 4.403 -8.082 1.00 97.75 155 LYS A N 1
ATOM 1204 C CA . LYS A 1 155 ? 9.263 4.597 -6.768 1.00 97.75 155 LYS A CA 1
ATOM 1205 C C . LYS A 1 155 ? 8.694 5.832 -6.066 1.00 97.75 155 LYS A C 1
ATOM 120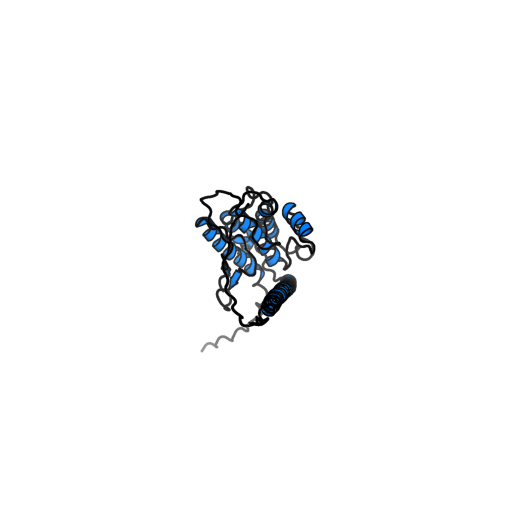7 O O . LYS A 1 155 ? 8.390 5.780 -4.880 1.00 97.75 155 LYS A O 1
ATOM 1212 N N . ASN A 1 156 ? 8.483 6.922 -6.804 1.00 98.38 156 ASN A N 1
ATOM 1213 C CA . ASN A 1 156 ? 7.898 8.149 -6.276 1.00 98.38 156 ASN A CA 1
ATOM 1214 C C . ASN A 1 156 ? 6.465 7.934 -5.766 1.00 98.38 156 ASN A C 1
ATOM 1216 O O . ASN A 1 156 ? 6.160 8.352 -4.651 1.00 98.38 156 ASN A O 1
ATOM 1220 N N . LEU A 1 157 ? 5.618 7.223 -6.518 1.00 98.50 157 LEU A N 1
ATOM 1221 C CA . LEU A 1 157 ? 4.268 6.886 -6.062 1.00 98.50 157 LEU A CA 1
ATOM 1222 C C . LEU A 1 157 ? 4.292 6.034 -4.785 1.00 98.50 157 LEU A C 1
ATOM 1224 O O . LEU A 1 157 ? 3.538 6.312 -3.854 1.00 98.50 157 LEU A O 1
ATOM 1228 N N . ILE A 1 158 ? 5.183 5.038 -4.710 1.00 98.69 158 ILE A N 1
ATOM 1229 C CA . ILE A 1 158 ? 5.379 4.234 -3.494 1.00 98.69 158 ILE A CA 1
ATOM 1230 C C . ILE A 1 158 ? 5.793 5.121 -2.319 1.00 98.69 158 ILE A C 1
ATOM 1232 O O . ILE A 1 158 ? 5.192 5.010 -1.255 1.00 98.69 158 ILE A O 1
ATOM 1236 N N . ASN A 1 159 ? 6.742 6.041 -2.511 1.00 98.75 159 ASN A N 1
ATOM 1237 C CA . ASN A 1 159 ? 7.178 6.964 -1.460 1.00 98.75 159 ASN A CA 1
ATOM 1238 C C . ASN A 1 159 ? 6.025 7.831 -0.935 1.00 98.75 159 ASN A C 1
ATOM 1240 O O . ASN A 1 159 ? 5.881 8.023 0.274 1.00 98.75 159 ASN A O 1
ATOM 1244 N N . GLN A 1 160 ? 5.167 8.317 -1.833 1.00 98.81 160 GLN A N 1
ATOM 1245 C CA . GLN A 1 160 ? 3.992 9.108 -1.470 1.00 98.81 160 GLN A CA 1
ATOM 1246 C C . GLN A 1 160 ? 2.927 8.280 -0.719 1.00 98.81 160 GLN A C 1
ATOM 1248 O O . GLN A 1 160 ? 2.294 8.790 0.207 1.00 98.81 160 GLN A O 1
ATOM 1253 N N . MET A 1 161 ? 2.754 6.995 -1.059 1.00 98.88 161 MET A N 1
ATOM 1254 C CA . MET A 1 161 ? 1.845 6.073 -0.355 1.00 98.88 161 MET A CA 1
ATOM 1255 C C . MET A 1 161 ? 2.397 5.599 0.998 1.00 98.88 161 MET A C 1
ATOM 1257 O O . MET A 1 161 ? 1.655 5.515 1.974 1.00 98.88 161 MET A O 1
ATOM 1261 N N . LEU A 1 162 ? 3.700 5.326 1.086 1.00 98.81 162 LEU A N 1
ATOM 1262 C CA . LEU A 1 162 ? 4.399 4.873 2.296 1.00 98.81 162 LEU A CA 1
ATOM 1263 C C . LEU A 1 162 ? 4.959 6.044 3.120 1.00 98.81 162 LEU A C 1
ATOM 1265 O O . LEU A 1 162 ? 5.948 5.916 3.842 1.00 98.81 162 LEU A O 1
ATOM 1269 N N . THR A 1 163 ? 4.312 7.207 3.035 1.00 98.88 163 THR A N 1
ATOM 1270 C CA . THR A 1 163 ? 4.628 8.358 3.881 1.00 98.88 163 THR A CA 1
ATOM 1271 C C . THR A 1 163 ? 4.116 8.118 5.302 1.00 98.88 163 THR A C 1
ATOM 1273 O O . THR A 1 163 ? 2.933 7.844 5.526 1.00 98.88 163 THR A O 1
ATOM 1276 N N . ILE A 1 164 ? 5.019 8.228 6.282 1.00 98.62 164 ILE A N 1
ATOM 1277 C CA . ILE A 1 164 ? 4.746 7.899 7.690 1.00 98.62 164 ILE A CA 1
ATOM 1278 C C . ILE A 1 164 ? 3.655 8.791 8.280 1.00 98.62 164 ILE A C 1
ATOM 1280 O O . ILE A 1 164 ? 2.781 8.294 8.982 1.00 98.62 164 ILE A O 1
ATOM 1284 N N . ASN A 1 165 ? 3.711 10.098 8.013 1.00 98.31 165 ASN A N 1
ATOM 1285 C CA . ASN A 1 165 ? 2.699 11.031 8.492 1.00 98.31 165 ASN A CA 1
ATOM 1286 C C . ASN A 1 165 ? 1.429 10.893 7.628 1.00 98.31 165 ASN A C 1
ATOM 1288 O O . ASN A 1 165 ? 1.476 11.281 6.457 1.00 98.31 165 ASN A O 1
ATOM 1292 N N . PRO A 1 166 ? 0.299 10.405 8.176 1.00 98.19 166 PRO A N 1
ATOM 1293 C CA . PRO A 1 166 ? -0.916 10.177 7.396 1.00 98.19 166 PRO A CA 1
ATOM 1294 C C . PRO A 1 166 ? -1.500 11.462 6.794 1.00 98.19 166 PRO A C 1
ATOM 1296 O O . PRO A 1 166 ? -2.134 11.388 5.750 1.00 98.19 166 PRO A O 1
ATOM 1299 N N . ALA A 1 167 ? -1.246 12.637 7.382 1.00 97.62 167 ALA A N 1
ATOM 1300 C CA . ALA A 1 167 ? -1.700 13.922 6.840 1.00 97.62 167 ALA A CA 1
ATOM 1301 C C . ALA A 1 167 ? -0.894 14.392 5.614 1.00 97.62 167 ALA A C 1
ATOM 1303 O O . ALA A 1 167 ? -1.341 15.271 4.885 1.00 97.62 167 ALA A O 1
ATOM 1304 N N . LYS A 1 168 ? 0.305 13.834 5.398 1.00 98.38 168 LYS A N 1
ATOM 1305 C CA . LYS A 1 168 ? 1.147 14.096 4.216 1.00 98.38 168 LYS A CA 1
ATOM 1306 C C . LYS A 1 168 ? 1.103 12.957 3.198 1.00 98.38 168 LYS A C 1
ATOM 1308 O O . LYS A 1 168 ? 1.716 13.062 2.140 1.00 98.38 168 LYS A O 1
ATOM 1313 N N . ARG A 1 169 ? 0.451 11.847 3.548 1.00 98.75 169 ARG A N 1
ATOM 1314 C CA . ARG A 1 169 ? 0.312 10.677 2.689 1.00 98.75 169 ARG A CA 1
ATOM 1315 C C . ARG A 1 169 ? -0.671 11.010 1.576 1.00 98.75 169 ARG A C 1
ATOM 1317 O O . ARG A 1 169 ? -1.730 11.570 1.845 1.00 98.75 169 ARG A O 1
ATOM 1324 N N . ILE A 1 170 ? -0.315 10.651 0.346 1.00 98.81 170 ILE A N 1
ATOM 1325 C CA . ILE A 1 170 ? -1.178 10.859 -0.821 1.00 98.81 170 ILE A CA 1
ATOM 1326 C C . ILE A 1 170 ? -2.551 10.217 -0.597 1.00 98.81 170 ILE A C 1
ATOM 1328 O O . ILE A 1 170 ? -2.659 9.155 0.016 1.00 98.81 170 ILE A O 1
ATOM 1332 N N . THR A 1 171 ? -3.612 10.840 -1.093 1.00 98.75 171 THR A N 1
ATOM 1333 C CA . THR A 1 171 ? -4.965 10.266 -1.078 1.00 98.75 171 THR A CA 1
ATOM 1334 C C . THR A 1 171 ? -5.195 9.346 -2.282 1.00 98.75 171 THR A C 1
ATOM 1336 O O . THR A 1 171 ? -4.474 9.412 -3.278 1.00 98.75 171 THR A O 1
ATOM 1339 N N . ALA A 1 172 ? -6.242 8.509 -2.257 1.00 98.38 172 ALA A N 1
ATOM 1340 C CA . ALA A 1 172 ? -6.609 7.699 -3.429 1.00 98.38 172 ALA A CA 1
ATOM 1341 C C . ALA A 1 172 ? -6.890 8.573 -4.665 1.00 98.38 172 ALA A C 1
ATOM 1343 O O . ALA A 1 172 ? -6.484 8.241 -5.779 1.00 98.38 172 ALA A O 1
ATOM 1344 N N . HIS A 1 173 ? -7.547 9.717 -4.456 1.00 98.19 173 HIS A N 1
ATOM 1345 C CA . HIS A 1 173 ? -7.877 10.661 -5.517 1.00 98.19 173 HIS A CA 1
ATOM 1346 C C . HIS A 1 173 ? -6.627 11.258 -6.180 1.00 98.19 173 HIS A C 1
ATOM 1348 O O . HIS A 1 173 ? -6.544 11.326 -7.406 1.00 98.19 173 HIS A O 1
ATOM 1354 N N . GLU A 1 174 ? -5.643 11.670 -5.383 1.00 98.50 174 GLU A N 1
ATOM 1355 C CA . GLU A 1 174 ? -4.369 12.195 -5.884 1.00 98.50 174 GLU A CA 1
ATOM 1356 C C . GLU A 1 174 ? -3.525 11.093 -6.535 1.00 98.50 174 GLU A C 1
ATOM 1358 O O . GLU A 1 174 ? -2.958 11.304 -7.606 1.00 98.50 174 GLU A O 1
ATOM 1363 N N . ALA A 1 175 ? -3.500 9.889 -5.953 1.00 98.38 175 ALA A N 1
ATOM 1364 C CA . ALA A 1 175 ? -2.760 8.750 -6.493 1.00 98.38 175 ALA A CA 1
ATOM 1365 C C . ALA A 1 175 ? -3.256 8.335 -7.886 1.00 98.38 175 ALA A C 1
ATOM 1367 O O . ALA A 1 175 ? -2.445 8.016 -8.754 1.00 98.38 175 ALA A O 1
ATOM 1368 N N . LEU A 1 176 ? -4.566 8.404 -8.143 1.00 97.69 176 LEU A N 1
ATOM 1369 C CA . LEU A 1 176 ? -5.137 8.152 -9.472 1.00 97.69 176 LEU A CA 1
ATOM 1370 C C . LEU A 1 176 ? -4.697 9.179 -10.524 1.00 97.69 176 LEU A C 1
ATOM 1372 O O . LEU A 1 176 ? -4.646 8.860 -11.712 1.00 97.69 176 LEU A O 1
ATOM 1376 N N . LYS A 1 177 ? -4.347 10.397 -10.100 1.00 97.44 177 LYS A N 1
ATOM 1377 C CA . LYS A 1 177 ? -3.822 11.459 -10.970 1.00 97.44 177 LYS A CA 1
ATOM 1378 C C . LYS A 1 177 ? -2.304 11.403 -11.132 1.00 97.44 177 LYS A C 1
ATOM 1380 O O . LYS A 1 177 ? -1.766 12.142 -11.953 1.00 97.44 177 LYS A O 1
ATOM 1385 N N . HIS A 1 178 ? -1.612 10.543 -10.386 1.00 97.69 178 HIS A N 1
ATOM 1386 C CA . HIS A 1 178 ? -0.164 10.416 -10.470 1.00 97.69 178 HIS A CA 1
ATOM 1387 C C . HIS A 1 178 ? 0.268 9.974 -11.886 1.00 97.69 178 HIS A C 1
ATOM 1389 O O . HIS A 1 178 ? -0.345 9.047 -12.428 1.00 97.69 178 HIS A O 1
ATOM 1395 N N . PRO A 1 179 ? 1.338 10.544 -12.485 1.00 93.81 179 PRO A N 1
ATOM 1396 C CA . PRO A 1 179 ? 1.747 10.241 -13.864 1.00 93.81 179 PRO A CA 1
ATOM 1397 C C . PRO A 1 179 ? 1.939 8.747 -14.147 1.00 93.81 179 PRO A C 1
ATOM 1399 O O . PRO A 1 179 ? 1.528 8.245 -15.189 1.00 93.81 179 PRO A O 1
ATOM 1402 N N . TRP A 1 180 ? 2.479 8.001 -13.179 1.00 93.75 180 TRP A N 1
ATOM 1403 C CA . TRP A 1 180 ? 2.654 6.547 -13.296 1.00 93.75 180 TRP A CA 1
ATOM 1404 C C . TRP A 1 180 ? 1.334 5.759 -13.462 1.00 93.75 180 TRP A C 1
ATOM 1406 O O . TRP A 1 180 ? 1.316 4.653 -14.013 1.00 93.75 180 TRP A O 1
ATOM 1416 N N . VAL A 1 181 ? 0.217 6.327 -12.999 1.00 91.75 181 VAL A N 1
ATOM 1417 C CA . VAL A 1 181 ? -1.125 5.743 -13.109 1.00 91.75 181 VAL A CA 1
ATOM 1418 C C . VAL A 1 181 ? -1.847 6.271 -14.349 1.00 91.75 181 VAL A C 1
ATOM 1420 O O . VAL A 1 181 ? -2.270 5.471 -15.186 1.00 91.75 181 VAL A O 1
ATOM 1423 N N . CYS A 1 182 ? -1.964 7.596 -14.495 1.00 88.19 182 CYS A N 1
ATOM 1424 C CA . CYS A 1 182 ? -2.800 8.227 -15.523 1.00 88.19 182 CYS A CA 1
ATOM 1425 C C . CYS A 1 182 ? -2.116 8.365 -16.897 1.00 88.19 182 CYS A C 1
ATOM 1427 O O . CYS A 1 182 ? -2.799 8.377 -17.917 1.00 88.19 182 CYS A O 1
ATOM 1429 N N . GLN A 1 183 ? -0.780 8.399 -16.952 1.00 86.19 183 GLN A N 1
ATOM 1430 C CA . GLN A 1 183 ? 0.016 8.511 -18.185 1.00 86.19 183 GLN A CA 1
ATOM 1431 C C . GLN A 1 183 ? 0.791 7.215 -18.460 1.00 86.19 183 GLN A C 1
ATOM 1433 O O . GLN A 1 183 ? 1.948 7.213 -18.879 1.00 86.19 183 GLN A O 1
ATOM 1438 N N . ARG A 1 184 ? 0.160 6.061 -18.208 1.00 80.94 184 ARG A N 1
ATOM 1439 C CA . ARG A 1 184 ? 0.850 4.761 -18.262 1.00 80.94 184 ARG A CA 1
ATOM 1440 C C . ARG A 1 184 ? 1.509 4.433 -19.599 1.00 80.94 184 ARG A C 1
ATOM 1442 O O . ARG A 1 184 ? 2.486 3.699 -19.606 1.00 80.94 184 ARG A O 1
ATOM 1449 N N . SER A 1 185 ? 0.982 4.939 -20.713 1.00 74.12 185 SER A N 1
ATOM 1450 C CA . SER A 1 185 ? 1.521 4.678 -22.052 1.00 74.12 185 SER A CA 1
ATOM 1451 C C . SER A 1 185 ? 2.899 5.301 -22.267 1.00 74.12 185 SER A C 1
ATOM 1453 O O . SER A 1 185 ? 3.636 4.837 -23.130 1.00 74.12 185 SER A O 1
ATOM 1455 N N . THR A 1 186 ? 3.241 6.337 -21.499 1.00 72.62 186 THR A N 1
ATOM 1456 C CA . THR A 1 186 ? 4.508 7.069 -21.609 1.00 72.62 186 THR A CA 1
ATOM 1457 C C . THR A 1 186 ? 5.419 6.845 -20.404 1.00 72.62 186 THR A C 1
ATOM 1459 O O . THR A 1 186 ? 6.633 6.819 -20.571 1.00 72.62 186 THR A O 1
ATOM 1462 N N . VAL A 1 187 ? 4.851 6.658 -19.206 1.00 72.69 187 VAL A N 1
ATOM 1463 C CA . VAL A 1 187 ? 5.604 6.647 -17.938 1.00 72.69 187 VAL A CA 1
ATOM 1464 C C . VAL A 1 187 ? 5.828 5.240 -17.373 1.00 72.69 187 VAL A C 1
ATOM 1466 O O . VAL A 1 187 ? 6.836 4.983 -16.714 1.00 72.69 187 VAL A O 1
ATOM 1469 N N . ALA A 1 188 ? 4.904 4.300 -17.595 1.00 67.69 188 ALA A N 1
ATOM 1470 C CA . ALA A 1 188 ? 5.088 2.945 -17.088 1.00 67.69 188 ALA A CA 1
ATOM 1471 C C . ALA A 1 188 ? 6.038 2.170 -18.011 1.00 67.69 188 ALA A C 1
ATOM 1473 O O . ALA A 1 188 ? 5.856 2.146 -19.228 1.00 67.69 188 ALA A O 1
ATOM 1474 N N . SER A 1 189 ? 7.040 1.499 -17.428 1.00 69.12 189 SER A N 1
ATOM 1475 C CA . SER A 1 189 ? 7.935 0.626 -18.196 1.00 69.12 189 SER A CA 1
ATOM 1476 C C . SER A 1 189 ? 7.126 -0.399 -18.998 1.00 69.12 189 SER A C 1
ATOM 1478 O O . SER A 1 189 ? 6.146 -0.953 -18.503 1.00 69.12 189 SER A O 1
ATOM 1480 N N . MET A 1 190 ? 7.549 -0.674 -20.231 1.00 63.97 190 MET A N 1
ATOM 1481 C CA . MET A 1 190 ? 6.965 -1.718 -21.082 1.00 63.97 190 MET A CA 1
ATOM 1482 C C . MET A 1 190 ? 7.703 -3.062 -20.958 1.00 63.97 190 MET A C 1
ATOM 1484 O O . MET A 1 190 ? 7.316 -4.043 -21.594 1.00 63.97 190 MET A O 1
ATOM 1488 N N . MET A 1 191 ? 8.757 -3.129 -20.138 1.00 59.34 191 MET A N 1
ATOM 1489 C CA . MET A 1 191 ? 9.594 -4.321 -20.005 1.00 59.34 191 MET A CA 1
ATOM 1490 C C . MET A 1 191 ? 8.892 -5.420 -19.202 1.00 59.34 191 MET A C 1
ATOM 1492 O O . MET A 1 191 ? 8.361 -5.188 -18.114 1.00 59.34 191 MET A O 1
ATOM 1496 N N . HIS A 1 192 ? 8.921 -6.651 -19.716 1.00 63.38 192 HIS A N 1
ATOM 1497 C CA . HIS A 1 192 ? 8.512 -7.826 -18.949 1.00 63.38 192 HIS A CA 1
ATOM 1498 C C . HIS A 1 192 ? 9.618 -8.229 -17.967 1.00 63.38 192 HIS A C 1
ATOM 1500 O O . HIS A 1 192 ? 10.733 -8.525 -18.388 1.00 63.38 192 HIS A O 1
ATOM 1506 N N . ARG A 1 193 ? 9.297 -8.297 -16.669 1.00 66.19 193 ARG A N 1
ATOM 1507 C CA . ARG A 1 193 ? 10.212 -8.784 -15.627 1.00 66.19 193 ARG A CA 1
ATOM 1508 C C . ARG A 1 193 ? 9.856 -10.207 -15.216 1.00 66.19 193 ARG A C 1
ATOM 1510 O O . ARG A 1 193 ? 8.877 -10.444 -14.509 1.00 66.19 193 ARG A O 1
ATOM 1517 N N . GLN A 1 194 ? 10.648 -11.167 -15.690 1.00 66.62 194 GLN A N 1
ATOM 1518 C CA . GLN A 1 194 ? 10.481 -12.581 -15.352 1.00 66.62 194 GLN A CA 1
ATOM 1519 C C . GLN A 1 194 ? 10.817 -12.858 -13.876 1.00 66.62 194 GLN A C 1
ATOM 1521 O O . GLN A 1 194 ? 10.087 -13.604 -13.226 1.00 66.62 194 GLN A O 1
ATOM 1526 N N . GLU A 1 195 ? 11.828 -12.179 -13.331 1.00 69.00 195 GLU A N 1
ATOM 1527 C CA . GLU A 1 195 ? 12.242 -12.264 -11.921 1.00 69.00 195 GLU A CA 1
ATOM 1528 C C . GLU A 1 195 ? 11.100 -11.903 -10.959 1.00 69.00 195 GLU A C 1
ATOM 1530 O O . GLU A 1 195 ? 10.799 -12.666 -10.043 1.00 69.00 195 GLU A O 1
ATOM 1535 N N . THR A 1 196 ? 10.357 -10.820 -11.235 1.00 75.44 196 THR A N 1
ATOM 1536 C CA . THR A 1 196 ? 9.159 -10.443 -10.461 1.00 75.44 196 THR A CA 1
ATOM 1537 C C . THR A 1 196 ? 8.144 -11.588 -10.394 1.00 75.44 196 THR A C 1
ATOM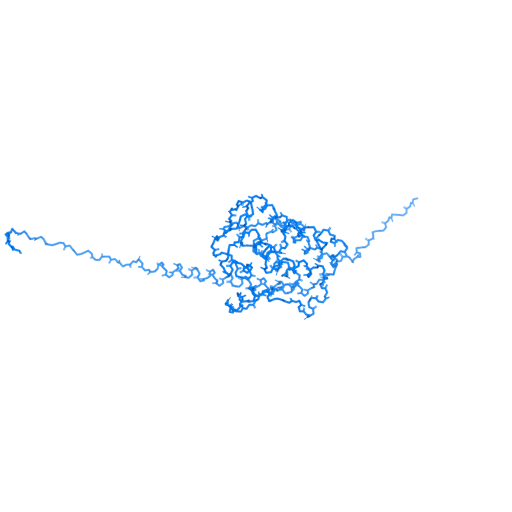 1539 O O . THR A 1 196 ? 7.563 -11.850 -9.342 1.00 75.44 196 THR A O 1
ATOM 1542 N N . VAL A 1 197 ? 7.923 -12.308 -11.501 1.00 76.81 197 VAL A N 1
ATOM 1543 C CA . VAL A 1 197 ? 6.974 -13.435 -11.539 1.00 76.81 197 VAL A CA 1
ATOM 1544 C C . VAL A 1 197 ? 7.453 -14.588 -10.656 1.00 76.81 197 VAL A C 1
ATOM 1546 O O . VAL A 1 197 ? 6.641 -15.231 -9.988 1.00 76.81 197 VAL A O 1
ATOM 1549 N N . GLU A 1 198 ? 8.753 -14.865 -10.636 1.00 72.38 198 GLU A N 1
ATOM 1550 C CA . GLU A 1 198 ? 9.343 -15.911 -9.798 1.00 72.38 198 GLU A CA 1
ATOM 1551 C C . GLU A 1 198 ? 9.287 -15.553 -8.312 1.00 72.38 198 GLU A C 1
ATOM 1553 O O . GLU A 1 198 ? 8.855 -16.377 -7.499 1.00 72.38 198 GLU A O 1
ATOM 1558 N N . CYS A 1 199 ? 9.613 -14.309 -7.961 1.00 73.00 199 CYS A N 1
ATOM 1559 C CA . CYS A 1 199 ? 9.460 -13.790 -6.604 1.00 73.00 199 CYS A CA 1
ATOM 1560 C C . CYS A 1 199 ? 7.994 -13.835 -6.149 1.00 73.00 199 CYS A C 1
ATOM 1562 O O . CYS A 1 199 ? 7.705 -14.385 -5.086 1.00 73.00 199 CYS A O 1
ATOM 1564 N N . LEU A 1 200 ? 7.041 -13.414 -6.990 1.00 77.88 200 LEU A N 1
ATOM 1565 C CA . LEU A 1 200 ? 5.606 -13.521 -6.698 1.00 77.88 200 LEU A CA 1
ATOM 1566 C C . LEU A 1 200 ? 5.144 -14.970 -6.491 1.00 77.88 200 LEU A C 1
ATOM 1568 O O . LEU A 1 200 ? 4.272 -15.226 -5.6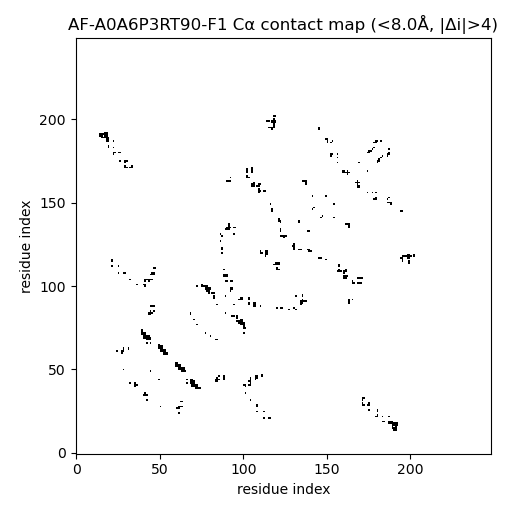56 1.00 77.88 200 LEU A O 1
ATOM 1572 N N . LYS A 1 201 ? 5.703 -15.942 -7.224 1.00 75.69 201 LYS A N 1
ATOM 1573 C CA . LYS A 1 201 ? 5.415 -17.368 -6.992 1.00 75.69 201 LYS A CA 1
ATOM 1574 C C . LYS A 1 201 ? 5.911 -17.812 -5.617 1.00 75.69 201 LYS A C 1
ATOM 1576 O O . LYS A 1 201 ? 5.139 -18.432 -4.886 1.00 75.69 201 LYS A O 1
ATOM 1581 N N . LYS A 1 202 ? 7.150 -17.464 -5.246 1.00 74.12 202 LYS A N 1
ATOM 1582 C CA . LYS A 1 202 ? 7.722 -17.762 -3.918 1.00 74.12 202 LYS A CA 1
ATOM 1583 C C . LYS A 1 202 ? 6.907 -17.103 -2.801 1.00 74.12 202 LYS A C 1
ATOM 1585 O O . LYS A 1 202 ? 6.538 -17.774 -1.837 1.00 74.12 202 LYS A O 1
ATOM 1590 N N . PHE A 1 203 ? 6.548 -15.830 -2.966 1.00 78.06 203 PHE A N 1
ATOM 1591 C CA . PHE A 1 203 ? 5.698 -15.084 -2.040 1.00 78.06 203 PHE A CA 1
ATOM 1592 C C . PHE A 1 203 ? 4.340 -15.765 -1.846 1.00 78.06 203 PHE A C 1
ATOM 1594 O O . PHE A 1 203 ? 3.940 -16.054 -0.718 1.00 78.06 203 PHE A O 1
ATOM 1601 N N . ASN A 1 204 ? 3.660 -16.111 -2.942 1.00 76.12 204 ASN A N 1
ATOM 1602 C CA . ASN A 1 204 ? 2.380 -16.810 -2.883 1.00 76.12 204 ASN A CA 1
ATOM 1603 C C . ASN A 1 204 ? 2.490 -18.201 -2.248 1.00 76.12 204 ASN A C 1
ATOM 1605 O O . ASN A 1 204 ? 1.596 -18.586 -1.496 1.00 76.12 204 ASN A O 1
ATOM 1609 N N . ALA A 1 205 ? 3.564 -18.949 -2.516 1.00 71.69 205 ALA A N 1
ATOM 1610 C CA . ALA A 1 205 ? 3.798 -20.255 -1.904 1.00 71.69 205 ALA A CA 1
ATOM 1611 C C . ALA A 1 205 ? 3.986 -20.138 -0.383 1.00 71.69 205 ALA A C 1
ATOM 1613 O O . ALA A 1 205 ? 3.285 -20.809 0.376 1.00 71.69 205 ALA A O 1
ATOM 1614 N N . ARG A 1 206 ? 4.856 -19.222 0.071 1.00 78.25 206 ARG A N 1
ATOM 1615 C CA . ARG A 1 206 ? 5.086 -18.946 1.499 1.00 78.25 206 ARG A CA 1
ATOM 1616 C C . ARG A 1 206 ? 3.794 -18.542 2.210 1.00 78.25 206 ARG A C 1
ATOM 1618 O O . ARG A 1 206 ? 3.506 -19.021 3.304 1.00 78.25 206 ARG A O 1
ATOM 1625 N N . ARG A 1 207 ? 3.006 -17.677 1.572 1.00 83.31 207 ARG A N 1
ATOM 1626 C CA . ARG A 1 207 ? 1.719 -17.182 2.073 1.00 83.31 207 ARG A CA 1
ATOM 1627 C C . ARG A 1 207 ? 0.684 -18.302 2.211 1.00 83.31 207 ARG A C 1
ATOM 1629 O O . ARG A 1 207 ? 0.090 -18.448 3.275 1.00 83.31 207 ARG A O 1
ATOM 1636 N N . LYS A 1 208 ? 0.528 -19.146 1.183 1.00 78.69 208 LYS A N 1
ATOM 1637 C CA . LYS A 1 208 ? -0.371 -20.315 1.219 1.00 78.69 208 LYS A CA 1
ATOM 1638 C C . LYS A 1 208 ? 0.030 -21.325 2.296 1.00 78.69 208 LYS A C 1
ATOM 1640 O O . LYS A 1 208 ? -0.846 -21.831 2.990 1.00 78.69 208 LYS A O 1
ATOM 1645 N N . LEU A 1 209 ? 1.330 -21.576 2.472 1.00 76.00 209 LEU A N 1
ATOM 1646 C CA . LEU A 1 209 ? 1.832 -22.477 3.513 1.00 76.00 209 LEU A CA 1
ATOM 1647 C C . LEU A 1 209 ? 1.486 -21.971 4.920 1.00 76.00 209 LEU A C 1
ATOM 1649 O O . LEU A 1 209 ? 0.955 -22.734 5.724 1.00 76.00 209 LEU A O 1
ATOM 1653 N N . LYS A 1 210 ? 1.718 -20.680 5.205 1.00 74.69 210 LYS A N 1
ATOM 1654 C CA . LYS A 1 210 ? 1.338 -20.071 6.493 1.00 74.69 210 LYS A CA 1
ATOM 1655 C C . LYS A 1 210 ? -0.164 -20.215 6.773 1.00 74.69 210 LYS A C 1
ATOM 1657 O O . LYS A 1 210 ? -0.541 -20.593 7.879 1.00 74.69 210 LYS A O 1
ATOM 1662 N N . GLY A 1 211 ? -1.009 -19.9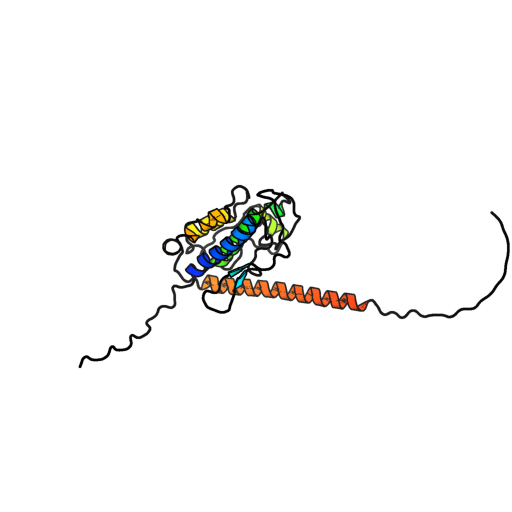70 5.768 1.00 67.81 211 GLY A N 1
ATOM 1663 C CA . GLY A 1 211 ? -2.462 -20.140 5.889 1.00 67.81 211 GLY A CA 1
ATOM 1664 C C . GLY A 1 211 ? -2.893 -21.591 6.151 1.00 67.81 211 GLY A C 1
ATOM 1665 O O . GLY A 1 211 ? -3.766 -21.836 6.984 1.00 67.81 211 GLY A O 1
ATOM 1666 N N . ALA A 1 212 ? -2.252 -22.562 5.494 1.00 69.62 212 ALA A N 1
ATOM 1667 C CA . ALA A 1 212 ? -2.532 -23.983 5.699 1.00 69.62 212 ALA A CA 1
ATOM 1668 C C . ALA A 1 212 ? -2.164 -24.448 7.117 1.00 69.62 212 ALA A C 1
ATOM 1670 O O . ALA A 1 212 ? -2.967 -25.117 7.763 1.00 69.62 212 ALA A O 1
ATOM 1671 N N . ILE A 1 213 ? -0.997 -24.039 7.634 1.00 76.31 213 ILE A N 1
ATOM 1672 C CA . ILE A 1 213 ? -0.571 -24.354 9.009 1.00 76.31 213 ILE A CA 1
ATOM 1673 C C . ILE A 1 213 ? -1.583 -23.809 10.020 1.00 76.31 213 ILE A C 1
ATOM 1675 O O . ILE A 1 213 ? -2.032 -24.547 10.896 1.00 76.31 213 ILE A O 1
ATOM 1679 N N . LEU A 1 214 ? -1.996 -22.546 9.867 1.00 68.50 214 LEU A N 1
ATOM 1680 C CA . LEU A 1 214 ? -2.990 -21.935 10.751 1.00 68.50 214 LEU A CA 1
ATOM 1681 C C . LEU A 1 214 ? -4.327 -22.692 10.715 1.00 68.50 214 LEU A C 1
ATOM 1683 O O . LEU A 1 214 ? -4.909 -22.960 11.763 1.00 68.50 214 LEU A O 1
ATOM 1687 N N . THR A 1 215 ? -4.783 -23.094 9.526 1.00 70.19 215 THR A N 1
ATOM 1688 C CA . THR A 1 215 ? -6.013 -23.888 9.359 1.00 70.19 215 THR A CA 1
ATOM 1689 C C . THR A 1 215 ? -5.912 -25.231 10.088 1.00 70.19 215 THR A C 1
ATOM 1691 O O . THR A 1 215 ? -6.831 -25.607 10.814 1.00 70.19 215 THR A O 1
ATOM 1694 N N . THR A 1 216 ? -4.778 -25.928 9.970 1.00 69.81 216 THR A N 1
ATOM 1695 C CA . THR A 1 216 ? -4.527 -27.190 10.684 1.00 69.81 216 THR A CA 1
ATOM 1696 C C . THR A 1 216 ? -4.499 -26.999 12.201 1.00 69.81 216 THR A C 1
ATOM 1698 O O . THR A 1 216 ? -5.048 -27.826 12.929 1.00 69.81 216 THR A O 1
ATOM 1701 N N . MET A 1 217 ? -3.913 -25.907 12.702 1.00 73.06 217 MET A N 1
ATOM 1702 C CA . MET A 1 217 ? -3.908 -25.590 14.138 1.00 73.06 217 MET A CA 1
ATOM 1703 C C . MET A 1 217 ? -5.319 -25.298 14.668 1.00 73.06 217 MET A C 1
ATOM 1705 O O . MET A 1 217 ? -5.675 -25.747 15.756 1.00 73.06 217 MET A O 1
ATOM 1709 N N . LEU A 1 218 ? -6.150 -24.590 13.897 1.00 64.06 218 LEU A N 1
ATOM 1710 C CA . LEU A 1 218 ? -7.548 -24.331 14.257 1.00 64.06 218 LEU A CA 1
ATOM 1711 C C . LEU A 1 218 ? -8.380 -25.620 14.254 1.00 64.06 218 LEU A C 1
ATOM 1713 O O . LEU A 1 218 ? -9.125 -25.877 15.200 1.00 64.06 218 LEU A O 1
ATOM 1717 N N . ALA A 1 219 ? -8.208 -26.463 13.234 1.00 68.56 219 ALA A N 1
ATOM 1718 C CA . ALA A 1 219 ? -8.896 -27.746 13.140 1.00 68.56 219 ALA A CA 1
ATOM 1719 C C . ALA A 1 219 ? -8.510 -28.685 14.294 1.00 68.56 219 ALA A C 1
ATOM 1721 O O . ALA A 1 219 ? -9.384 -29.251 14.948 1.00 68.56 219 ALA A O 1
ATOM 1722 N N . THR A 1 220 ? -7.216 -28.809 14.606 1.00 72.38 220 THR A N 1
ATOM 1723 C CA . THR A 1 220 ? -6.745 -29.653 15.720 1.00 72.38 220 THR A CA 1
ATOM 1724 C C . THR A 1 220 ? -7.184 -29.120 17.082 1.00 72.38 220 THR A C 1
ATOM 1726 O O . THR A 1 220 ? -7.541 -29.908 17.952 1.00 72.38 220 THR A O 1
ATOM 1729 N N . ARG A 1 221 ? -7.266 -27.797 17.268 1.00 66.88 221 ARG A N 1
ATOM 1730 C CA . ARG A 1 221 ? -7.803 -27.196 18.496 1.00 66.88 221 ARG A CA 1
ATOM 1731 C C . ARG A 1 221 ? -9.292 -27.507 18.704 1.00 66.88 221 ARG A C 1
ATOM 1733 O O . ARG A 1 221 ? -9.679 -27.812 19.830 1.00 66.88 221 ARG A O 1
ATOM 1740 N N . ASN A 1 222 ? -10.103 -27.516 17.643 1.00 55.34 222 ASN A N 1
ATOM 1741 C CA . ASN A 1 222 ? -11.507 -27.944 17.719 1.00 55.34 222 ASN A CA 1
ATOM 1742 C C . ASN A 1 222 ? -11.642 -29.439 18.070 1.00 55.34 222 ASN A C 1
ATOM 1744 O O . ASN A 1 222 ? -12.525 -29.810 18.841 1.00 55.34 222 ASN A O 1
ATOM 1748 N N . PHE A 1 223 ? -10.732 -30.290 17.582 1.00 54.06 223 PHE A N 1
ATOM 1749 C CA . PHE A 1 223 ? -10.678 -31.710 17.959 1.00 54.06 223 PHE A CA 1
ATOM 1750 C C . PHE A 1 223 ? -10.253 -31.937 19.419 1.00 54.06 223 PHE A C 1
ATOM 1752 O O . PHE A 1 223 ? -10.770 -32.844 20.070 1.00 54.06 223 PHE A O 1
ATOM 1759 N N . SER A 1 224 ? -9.351 -31.113 19.958 1.00 53.03 224 SER A N 1
ATOM 1760 C CA . SER A 1 224 ? -8.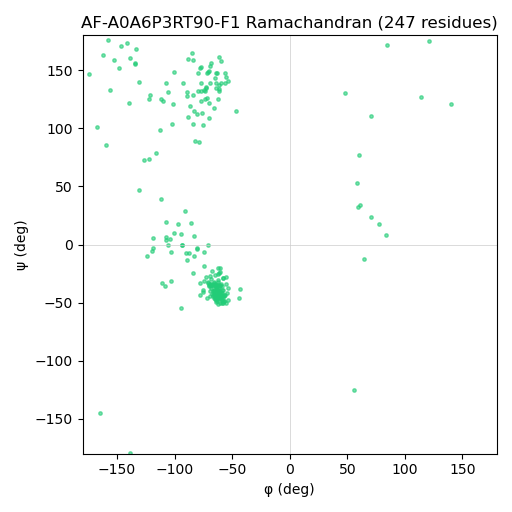914 -31.209 21.359 1.00 53.03 224 SER A CA 1
ATOM 1761 C C . SER A 1 224 ? -9.993 -30.769 22.355 1.00 53.03 224 SER A C 1
ATOM 1763 O O . SER A 1 224 ? -10.090 -31.342 23.436 1.00 53.03 224 SER A O 1
ATOM 1765 N N . VAL A 1 225 ? -10.836 -29.794 21.991 1.00 52.53 225 VAL A N 1
ATOM 1766 C CA . VAL A 1 225 ? -11.967 -29.339 22.827 1.00 52.53 225 VAL A CA 1
ATOM 1767 C C . VAL A 1 225 ? -13.121 -30.353 22.823 1.00 52.53 225 VAL A C 1
ATOM 1769 O O . VAL A 1 225 ? -13.780 -30.536 23.842 1.00 52.53 225 VAL A O 1
ATOM 1772 N N . GLY A 1 226 ? -13.320 -31.095 21.727 1.00 45.06 226 GLY A N 1
ATOM 1773 C CA . GLY A 1 226 ? -14.364 -32.125 21.613 1.00 45.06 226 GLY A CA 1
ATOM 1774 C C . GLY A 1 226 ? -14.139 -33.407 22.431 1.00 45.06 226 GLY A C 1
ATOM 1775 O O . GLY A 1 226 ? -14.970 -34.308 22.372 1.00 45.06 226 GLY A O 1
ATOM 1776 N N . ARG A 1 227 ? -13.034 -33.524 23.185 1.00 45.72 227 ARG A N 1
ATOM 1777 C CA . ARG A 1 227 ? -12.675 -34.742 23.939 1.00 45.72 227 ARG A CA 1
ATOM 1778 C C . ARG A 1 227 ? -12.908 -34.674 25.456 1.00 45.72 227 ARG A C 1
ATOM 1780 O O . ARG A 1 227 ? -12.562 -35.635 26.134 1.00 45.72 227 ARG A O 1
ATOM 1787 N N . GLN A 1 228 ? -13.491 -33.597 26.000 1.00 47.03 228 GLN A N 1
ATOM 1788 C CA . GLN A 1 228 ? -13.669 -33.433 27.459 1.00 47.03 228 GLN A CA 1
ATOM 1789 C C . GLN A 1 228 ? -15.097 -33.581 28.014 1.00 47.03 228 GLN A C 1
ATOM 1791 O O . GLN A 1 228 ? -15.288 -33.418 29.214 1.00 47.03 228 GLN A O 1
ATOM 1796 N N . THR A 1 229 ? -16.100 -33.969 27.225 1.00 48.97 229 THR A N 1
ATOM 1797 C CA . THR A 1 229 ? -17.473 -34.136 27.743 1.00 48.97 229 THR A CA 1
ATOM 1798 C C . THR A 1 229 ? -18.058 -35.507 27.427 1.00 48.97 229 THR A C 1
ATOM 1800 O O . THR A 1 229 ? -18.960 -35.600 26.610 1.00 48.97 229 THR A O 1
ATOM 1803 N N . THR A 1 230 ? -17.580 -36.558 28.097 1.00 44.06 230 THR A N 1
ATOM 1804 C CA . THR A 1 230 ? -18.405 -37.727 28.465 1.00 44.06 230 THR A CA 1
ATOM 1805 C C . THR A 1 230 ? -17.725 -38.469 29.620 1.00 44.06 230 THR A C 1
ATOM 1807 O O . THR A 1 230 ? -16.972 -39.416 29.403 1.00 44.06 230 THR A O 1
ATOM 1810 N N . ALA A 1 231 ? -17.986 -38.046 30.855 1.00 40.38 231 ALA A N 1
ATOM 1811 C CA . ALA A 1 231 ? -17.927 -38.949 32.002 1.00 40.38 231 ALA A CA 1
ATOM 1812 C C . ALA A 1 231 ? -19.378 -39.143 32.475 1.00 40.38 231 ALA A C 1
ATOM 1814 O O . ALA A 1 231 ? -20.060 -38.140 32.701 1.00 40.38 231 ALA A O 1
ATOM 1815 N N . PRO A 1 232 ? -19.903 -40.378 32.551 1.00 39.88 232 PRO A N 1
ATOM 1816 C CA . PRO A 1 232 ? -21.272 -40.600 32.987 1.00 39.88 232 PRO A CA 1
ATOM 1817 C C . PRO A 1 232 ? -21.367 -40.383 34.501 1.00 39.88 232 PRO A C 1
ATOM 1819 O O . PRO A 1 232 ? -20.559 -40.909 35.266 1.00 39.88 232 PRO A O 1
ATOM 1822 N N . ALA A 1 233 ? -22.361 -39.608 34.930 1.00 39.09 233 ALA A N 1
ATOM 1823 C CA . ALA A 1 233 ? -22.718 -39.474 36.334 1.00 39.09 233 ALA A CA 1
ATOM 1824 C C . ALA A 1 233 ? -23.251 -40.820 36.852 1.00 39.09 233 ALA A C 1
ATOM 1826 O O . ALA A 1 233 ? -24.275 -41.315 36.380 1.00 39.09 233 ALA A O 1
ATOM 1827 N N . SER A 1 234 ? -22.560 -41.420 37.821 1.00 36.72 234 SER A N 1
ATOM 1828 C CA . SER A 1 234 ? -23.078 -42.545 38.596 1.00 36.72 234 SER A CA 1
ATOM 1829 C C . SER A 1 234 ? -24.191 -42.042 39.519 1.00 36.72 234 SER A C 1
ATOM 1831 O O . SER A 1 234 ? -23.928 -41.323 40.483 1.00 36.72 234 SER A O 1
ATOM 1833 N N . VAL A 1 235 ? -25.433 -42.408 39.205 1.00 38.62 235 VAL A N 1
ATOM 1834 C CA . VAL A 1 235 ? -26.599 -42.205 40.070 1.00 38.62 235 VAL A CA 1
ATOM 1835 C C . VAL A 1 235 ? -26.608 -43.326 41.106 1.00 38.62 235 VAL A C 1
ATOM 1837 O O . VAL A 1 235 ? -26.841 -44.480 40.755 1.00 38.62 235 VAL A O 1
ATOM 1840 N N . SER A 1 236 ? -26.376 -42.987 42.373 1.00 36.88 236 SER A N 1
ATOM 1841 C CA . SER A 1 236 ? -26.669 -43.872 43.504 1.00 36.88 236 SER A CA 1
ATOM 1842 C C . SER A 1 236 ? -27.969 -43.422 44.159 1.00 36.88 236 SER A C 1
ATOM 1844 O O . SER A 1 236 ? -28.122 -42.274 44.572 1.00 36.88 236 SER A O 1
ATOM 1846 N N . THR A 1 237 ? -28.918 -44.348 44.181 1.00 34.47 237 THR A N 1
ATOM 1847 C CA . THR A 1 237 ? -30.284 -44.239 44.688 1.00 34.47 237 THR A CA 1
ATOM 1848 C C . THR A 1 237 ? -30.368 -44.105 46.210 1.00 34.47 237 THR A C 1
ATOM 1850 O O . THR A 1 237 ? -29.504 -44.567 46.950 1.00 34.47 237 THR A O 1
ATOM 1853 N N . ALA A 1 238 ? -31.461 -43.472 46.632 1.00 37.16 238 ALA A N 1
ATOM 1854 C CA . ALA A 1 238 ? -31.827 -43.045 47.975 1.00 37.16 238 ALA A CA 1
ATOM 1855 C C . ALA A 1 238 ? -31.950 -44.145 49.046 1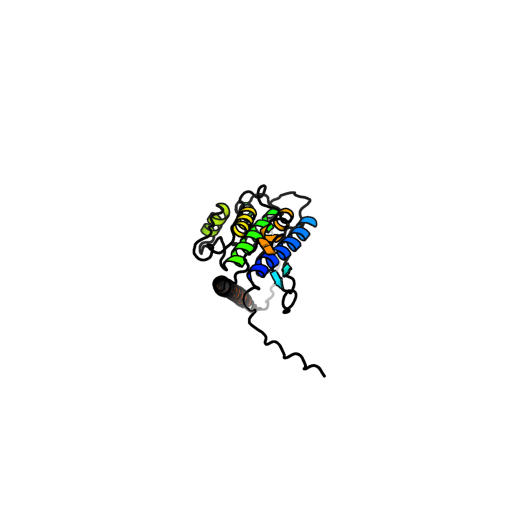.00 37.16 238 ALA A C 1
ATOM 1857 O O . ALA A 1 238 ? -32.312 -45.282 48.755 1.00 37.16 238 ALA A O 1
ATOM 1858 N N . ALA A 1 239 ? -31.819 -43.726 50.309 1.00 32.94 239 ALA A N 1
ATOM 1859 C CA . ALA A 1 239 ? -32.551 -44.305 51.431 1.00 32.94 239 ALA A CA 1
ATOM 1860 C C . ALA A 1 239 ? -33.004 -43.189 52.389 1.00 32.94 239 ALA A C 1
ATOM 1862 O O . ALA A 1 239 ? -32.216 -42.383 52.875 1.00 32.94 239 ALA A O 1
ATOM 1863 N N . SER A 1 240 ? -34.315 -43.144 52.585 1.00 38.81 240 SER A N 1
ATOM 1864 C CA . SER A 1 240 ? -35.114 -42.271 53.442 1.00 38.81 240 SER A CA 1
ATOM 1865 C C . SER A 1 240 ? -34.963 -42.581 54.937 1.00 38.81 240 SER A C 1
ATOM 1867 O O . SER A 1 240 ? -34.870 -43.746 55.316 1.00 38.81 240 SER A O 1
ATOM 1869 N N . GLY A 1 241 ? -35.057 -41.551 55.784 1.00 31.02 241 GLY A N 1
ATOM 1870 C CA . GLY A 1 241 ? -35.157 -41.687 57.240 1.00 31.02 241 GLY A CA 1
ATOM 1871 C C . GLY A 1 241 ? -35.565 -40.375 57.915 1.00 31.02 241 GLY A C 1
ATOM 1872 O O . GLY A 1 241 ? -34.758 -39.468 58.066 1.00 31.02 241 GLY A O 1
ATOM 1873 N N . THR A 1 242 ? -36.842 -40.285 58.270 1.00 36.56 242 THR A N 1
ATOM 1874 C CA . THR A 1 242 ? -37.520 -39.215 59.018 1.00 36.56 242 THR A CA 1
ATOM 1875 C C . THR A 1 242 ? -37.076 -39.168 60.485 1.00 36.56 242 THR A C 1
ATOM 1877 O O . THR A 1 242 ? -37.066 -40.232 61.091 1.00 36.56 242 THR A O 1
ATOM 1880 N N . THR A 1 243 ? -36.871 -37.977 61.077 1.00 35.09 243 THR A N 1
ATOM 1881 C CA . THR A 1 243 ? -37.396 -37.585 62.415 1.00 35.09 243 THR A CA 1
ATOM 1882 C C . THR A 1 243 ? -37.119 -36.115 62.772 1.00 35.09 243 THR A C 1
ATOM 1884 O O . THR A 1 243 ? -36.124 -35.525 62.369 1.00 35.09 243 THR A O 1
ATOM 1887 N N . MET A 1 244 ? -38.072 -35.538 63.514 1.00 34.06 244 MET A N 1
ATOM 1888 C CA . MET A 1 244 ? -38.146 -34.170 64.046 1.00 34.06 244 MET A CA 1
ATOM 1889 C C . MET A 1 244 ? -37.012 -33.788 65.017 1.00 34.06 244 MET A C 1
ATOM 1891 O O . MET A 1 244 ? -36.526 -34.650 65.743 1.00 34.06 244 MET A O 1
ATOM 1895 N N . GLY A 1 245 ? -36.812 -32.474 65.213 1.00 29.34 245 GLY A N 1
ATOM 1896 C CA . GLY A 1 245 ? -36.714 -31.918 66.573 1.00 29.34 245 GLY A CA 1
ATOM 1897 C C . GLY A 1 245 ? -35.666 -30.825 66.834 1.00 29.34 245 GLY A C 1
ATOM 1898 O O . GLY A 1 245 ? -34.478 -31.088 66.762 1.00 29.34 245 GLY A O 1
ATOM 1899 N N . LEU A 1 246 ? -36.176 -29.667 67.280 1.00 32.00 246 LEU A N 1
ATOM 1900 C CA . LEU A 1 246 ? -35.646 -28.752 68.314 1.00 32.00 246 LEU A CA 1
ATOM 1901 C C . LEU A 1 246 ? -34.375 -27.883 68.088 1.00 32.00 246 LEU A C 1
ATOM 1903 O O . LEU A 1 246 ? -33.256 -28.369 68.096 1.00 32.00 246 LEU A O 1
ATOM 1907 N N . VAL A 1 247 ? -34.620 -26.564 67.995 1.00 33.41 247 VAL A N 1
ATOM 1908 C CA . VAL A 1 247 ? -34.193 -25.456 68.893 1.00 33.41 247 VAL A CA 1
ATOM 1909 C C . VAL A 1 247 ? -32.722 -25.330 69.364 1.00 33.41 247 VAL A C 1
ATOM 1911 O O . VAL A 1 247 ? -32.182 -26.213 70.015 1.00 33.41 247 VAL A O 1
ATOM 1914 N N . GLU A 1 248 ? -32.233 -24.092 69.183 1.00 32.66 248 GLU A N 1
ATOM 1915 C CA . GLU A 1 248 ? -31.372 -23.244 70.042 1.00 32.66 248 GLU A CA 1
ATOM 1916 C C . GLU A 1 248 ? -29.946 -22.862 69.594 1.00 32.66 248 GLU A C 1
ATOM 1918 O O . GLU A 1 248 ? -29.092 -23.710 69.354 1.00 32.66 248 GLU A O 1
ATOM 1923 N N . GLN A 1 249 ? -29.768 -21.528 69.652 1.00 37.75 249 GLN A N 1
ATOM 1924 C CA . GLN A 1 249 ? -28.582 -20.654 69.727 1.00 37.75 249 GLN A CA 1
ATOM 1925 C C . GLN A 1 249 ? -27.752 -20.403 68.464 1.00 37.75 249 GLN A C 1
ATOM 1927 O O . GLN A 1 249 ? -26.973 -21.274 68.029 1.00 37.75 249 GLN A O 1
#

Solvent-accessible surface area (backbone atoms only — not comparable to full-atom values): 14895 Å² total; per-residue (Å²): 136,83,84,79,85,76,83,79,73,89,78,86,86,87,61,68,72,52,35,59,46,49,39,51,51,52,43,46,52,34,53,53,50,37,52,33,47,74,72,21,35,33,50,53,50,59,49,77,91,29,55,40,62,77,48,94,54,90,87,43,53,69,39,84,50,77,65,90,64,40,46,83,42,66,82,88,54,60,45,76,86,72,89,74,56,52,82,81,36,53,35,36,44,60,77,70,71,41,60,45,51,64,52,43,46,34,27,13,49,22,40,50,50,46,23,68,65,53,16,52,67,60,52,79,57,91,50,65,69,59,30,52,50,32,46,61,68,52,57,59,83,74,60,78,72,80,40,73,80,51,48,68,55,57,55,49,52,34,52,37,23,52,34,71,55,59,92,75,25,49,47,48,71,55,52,55,64,33,55,39,46,64,40,36,92,80,56,40,56,54,63,59,61,66,64,25,53,52,32,38,49,53,44,51,51,56,52,52,51,55,52,50,54,52,51,52,52,53,54,51,52,55,57,62,65,72,70,76,84,83,78,85,83,84,84,81,82,88,85,89,83,89,82,88,83,84,91,86,136

InterPro domains:
  IPR000719 Protein kinase domain [PF00069] (24-181)
  IPR000719 Protein kinase domain [PS50011] (1-181)
  IPR000719 Protein kinase domain [SM00220] (6-181)
  IPR008271 Serine/threonine-protein kinase, active site [PS00108] (41-53)
  IPR011009 Protein kinase-like domain superfamily [SSF56112] (24-198)

Organism: Pteropus vampyrus (NCBI:txid132908)

pLDDT: mean 80.47, std 22.28, range [29.34, 98.88]

Sequence (249 aa):
MPPSPRCCTPTGHRTNARAVCHSHCIQQILEAVLHCHQMGVVHRDLKPENLLLASKCKGAAVKLADFGLAIEVQGDQQAWFGFAGTPGYLSPEVLRKEAYGKPVDIWACGVILYILLVGYPPFWDEDQHKLYQQIKAGAYDFPSPEWDTVTPEAKNLINQMLTINPAKRITAHEALKHPWVCQRSTVASMMHRQETVECLKKFNARRKLKGAILTTMLATRNFSVGRQTTAPASVSTAASGTTMGLVEQ

Mean predicted aligned error: 11.99 Å

Nearest PDB structures (foldseek):
  3bhh-assembly2_B  TM=9.873E-01  e=2.739E-32  Homo sapiens
  3bhh-assembly3_C  TM=9.873E-01  e=9.163E-32  Homo sapiens
  8uso-assembly1_C  TM=9.818E-01  e=8.699E-31  Homo sapiens
  5vlo-assembly1_A  TM=9.769E-01  e=1.426E-30  Homo sapiens
  8uso-assembly1_A  TM=9.248E-01  e=3.431E-30  Homo sapiens

=== Feature glossary ===
Key to the feature types in this record:

— What the protein is —

Primary structure: the covalent order of the twenty standard amino acids along the backbone. Two proteins with the same sequence will (almost always) fold to the same structure; two with 30% identity often share a fold but not the details.

Database cross-references. InterPro integrates a dozen domain/family signature databases into unified entries with residue-range hits. GO terms attach function/process/location labels with evidence codes. CATH codes position the fold in a four-level structural taxonomy. Organism is the NCBI-taxonomy species name.

— Where its atoms are —

The mmCIF block holds the 3D Cartesian coordinates of each backbone atom (N, Cα, C, O) in ångströms. mmCIF is the PDB's canonical archive format — a tagged-loop text representation of the atomic model.

Six rendered views show the 3D structure from the faces of a cube — i.e. along ±x, ±y, ±z. Rendering representation is drawn randomly per protein from cartoon (secondary-structure ribbons), sticks (backbone bonds), or molecular surface; coloring is either N→C rainbow (blue at the N-terminus through red at the C-terminus) or one color per chain.

— Local backbone conformation —

DSSP 8-state secondary structure assigns each residue one of H (α-helix), G (3₁₀-helix), I (π-helix), E (extended β-strand), B (isolated β-bridge), T (hydrogen-bonded turn), S (bend), or '-' (coil). The assignment is computed from backbone hydrogen-bond geometry via the Kabsch–Sander algorithm.

P-SEA three-state annotation labels each residue as helix, strand, or coil based purely on the geometry of the Cα trace. It serves as a fallback when the full backbone (and thus DSSP) is unavailable.

The φ/ψ torsion pair specifies the backbone conformation at each residue. φ rotates about the N–Cα bond, ψ about the Cα–C bond. Steric clashes forbid most of the (φ, ψ) plane — the allowed regions (α-helix basin, β-sheet basin, left-handed helix) are the Ramachandran-allowed regions.

— Global shape and packing —

The geometric summary reports three shape descriptors. Rg (radius of gyration) measures how spread out the Cα atoms are about their centre of mass; compact globular proteins have small Rg, elongated or unfolded ones large. Cα contacts (<8 Å, |i−j|>4) count long-range residue pairs in spatial proximity — high for tightly packed folds, near zero for rods or random coil. The bounding-box extents give the protein's footprint along x, y, z in Å.

Accessible surface area quantifies burial. A residue with SASA near zero is packed into the hydrophobic core; one with SASA >100 Å² sits on the surface. Computed here via the Shrake–Rupley numerical algorithm with a 1.4 Å probe.

Plot images: a contact map (which residues are close in 3D, as an N×N binary image), a Ramachandran scatter (backbone torsion angles, revealing secondary-structure composition at a glance), and — for AlphaFold structures — a PAE heatmap (pairwise prediction confidence).

— Structural neighborhood —

The Foldseek 3Di string encodes local tertiary geometry as a 20-letter alphabet — one character per residue — derived from the relative positions of nearby Cα atoms. Unlike the amino-acid sequence, 3Di is a direct function of the 3D structure, so two proteins with the same fold have similar 3Di strings even at low sequence identity.

Nearest PDB neighbors are the top structural matches found by Foldseek when searching this structure against the entire Protein Data Bank. Each hit reports a TM-score (0 to 1; >0.5 almost always implies the same fold) and an E-value. These are *structural* homologs — they may share no detectable sequence similarity.

— Confidence and disorder —

For AlphaFold models, the B-factor field carries pLDDT — the model's own estimate of local accuracy on a 0–100 scale. Regions with pLDDT<50 should be treated as essentially unmodeled; they often correspond to intrinsically disordered segments.

B-factor (Debye–Waller factor) reflects atomic displacement in the crystal lattice. It is an experimental observable (units Å²), not a prediction; low values mean the atom is pinned down, high values mean it moves or is heterogeneous across the crystal.

Predicted aligned error is AlphaFold's pairwise confidence. Unlike pLDDT (per-residue), PAE is per-residue-pair and captures whether two parts of the structure are correctly placed relative to each other. Units are ångströms of expected positional error.